Protein AF-0000000079571740 (afdb_homodimer)

Sequence (326 a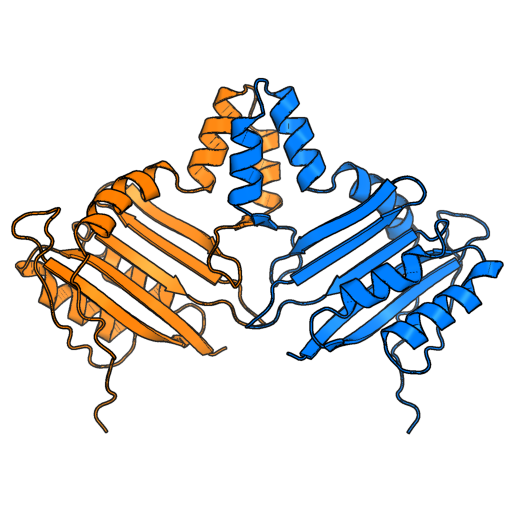a):
MQTRGVVFIHSAPPALTPHAEWALSAALRTDVRIEWTAQPAAPGELRTELSWNGPSGTASAIASALKAWPTLVFEVTEDPTAGTDGERIAHLPGRGLFRAQTSVNGDIVISENQLRALCESARTAEDYQHGLDALLGTSVDAELEAFREGGDGAAVTWIHRAGMQTRGVVFIHSAPPALTPHAEWALSAALRTDVRIEWTAQPAAPGELRTELSWNGPSGTASAIASALKAWPTLVFEVTEDPTAGTDGERIAHLPGRGLFRAQTSVNGDIVISENQLRALCESARTAEDYQHGLDALLGTSVDAELEAFREGGDGAAVTWIHRAG

InterPro domains:
  IPR021491 Protein of unknown function DUF3145 [PF11343] (6-161)

Structure (mmCIF, N/CA/C/O backbone):
data_AF-0000000079571740-model_v1
#
loop_
_entity.id
_entity.type
_entity.pdbx_description
1 polymer 'DUF3145 family protein'
#
loop_
_atom_site.group_PDB
_atom_site.id
_atom_site.type_symbol
_atom_site.label_atom_id
_atom_site.label_alt_id
_atom_site.label_comp_id
_atom_site.label_asym_id
_atom_site.label_entity_id
_atom_site.label_seq_id
_atom_site.pdbx_PDB_ins_code
_atom_site.Cartn_x
_atom_site.Cartn_y
_atom_site.Cartn_z
_atom_site.occupancy
_atom_site.B_iso_or_equiv
_atom_site.auth_seq_id
_atom_site.auth_comp_id
_atom_site.auth_asym_id
_atom_site.auth_atom_id
_atom_site.pdbx_PDB_model_num
ATOM 1 N N . MET A 1 1 ? -15.023 -9.82 6.305 1 91.31 1 MET A N 1
ATOM 2 C CA . MET A 1 1 ? -15.438 -9.039 5.141 1 91.31 1 MET A CA 1
ATOM 3 C C . MET A 1 1 ? -15.336 -9.867 3.865 1 91.31 1 MET A C 1
ATOM 5 O O . MET A 1 1 ? -14.438 -10.695 3.729 1 91.31 1 MET A O 1
ATOM 9 N N . GLN A 1 2 ? -16.266 -9.75 3 1 96.25 2 GLN A N 1
ATOM 10 C CA . GLN A 1 2 ? -16.25 -10.469 1.729 1 96.25 2 GLN A CA 1
ATOM 11 C C . GLN A 1 2 ? -15.336 -9.781 0.72 1 96.25 2 GLN A C 1
ATOM 13 O O . GLN A 1 2 ? -15.195 -8.555 0.742 1 96.25 2 GLN A O 1
ATOM 18 N N . THR A 1 3 ? -14.727 -10.531 -0.073 1 97.56 3 THR A N 1
ATOM 19 C CA . THR A 1 3 ? -13.859 -10.031 -1.139 1 97.56 3 THR A CA 1
ATOM 20 C C . THR A 1 3 ? -13.867 -10.984 -2.33 1 97.56 3 THR A C 1
ATOM 22 O O . THR A 1 3 ? -14.703 -11.883 -2.41 1 97.56 3 THR A O 1
ATOM 25 N N . ARG A 1 4 ? -13.055 -10.672 -3.324 1 97.75 4 ARG A N 1
ATOM 26 C CA . ARG A 1 4 ? -12.945 -11.5 -4.523 1 97.75 4 ARG A CA 1
ATOM 27 C C . ARG A 1 4 ? -11.508 -11.539 -5.031 1 97.75 4 ARG A C 1
ATOM 29 O O . ARG A 1 4 ? -10.648 -10.805 -4.539 1 97.75 4 ARG A O 1
ATOM 36 N N . GLY A 1 5 ? -11.227 -12.383 -5.965 1 98.12 5 GLY A N 1
ATOM 37 C CA . GLY A 1 5 ? -9.922 -12.516 -6.582 1 98.12 5 GLY A CA 1
ATOM 38 C C . GLY A 1 5 ? -9.891 -13.547 -7.699 1 98.12 5 GLY A C 1
ATOM 39 O O . GLY A 1 5 ? -10.938 -13.906 -8.242 1 98.12 5 GLY A O 1
ATOM 40 N N . VAL A 1 6 ? -8.727 -13.82 -8.141 1 97.94 6 VAL A N 1
ATOM 41 C CA . VAL A 1 6 ? -8.539 -14.773 -9.227 1 97.94 6 VAL A CA 1
ATOM 42 C C . VAL A 1 6 ? -7.395 -15.727 -8.891 1 97.94 6 VAL A C 1
ATOM 44 O O . VAL A 1 6 ? -6.398 -15.312 -8.289 1 97.94 6 VAL A O 1
ATOM 47 N N . VAL A 1 7 ? -7.555 -16.953 -9.234 1 98.06 7 VAL A N 1
ATOM 48 C CA . VAL A 1 7 ? -6.469 -17.922 -9.219 1 98.06 7 VAL A CA 1
ATOM 49 C C . VAL A 1 7 ? -6.039 -18.234 -10.648 1 98.06 7 VAL A C 1
ATOM 51 O O . VAL A 1 7 ? -6.879 -18.547 -11.5 1 98.06 7 VAL A O 1
ATOM 54 N N . PHE A 1 8 ? -4.793 -18.094 -10.891 1 97.44 8 PHE A N 1
ATOM 55 C CA . PHE A 1 8 ? -4.168 -18.531 -12.125 1 97.44 8 PHE A CA 1
ATOM 56 C C . PHE A 1 8 ? -3.301 -19.766 -11.883 1 97.44 8 PHE A C 1
ATOM 58 O O . PHE A 1 8 ? -2.346 -19.703 -11.109 1 97.44 8 PHE A O 1
ATOM 65 N N . ILE A 1 9 ? -3.633 -20.812 -12.453 1 98 9 ILE A N 1
ATOM 66 C CA . ILE A 1 9 ? -2.695 -21.922 -12.539 1 98 9 ILE A CA 1
ATOM 67 C C . ILE A 1 9 ? -2.01 -21.922 -13.906 1 98 9 ILE A C 1
ATOM 69 O O . ILE A 1 9 ? -2.613 -22.297 -14.906 1 98 9 ILE A O 1
ATOM 73 N N . HIS A 1 10 ? -0.836 -21.547 -13.93 1 97.62 10 HIS A N 1
ATOM 74 C CA . HIS A 1 10 ? -0.108 -21.297 -15.164 1 97.62 10 HIS A CA 1
ATOM 75 C C . HIS A 1 10 ? 0.43 -22.594 -15.758 1 97.62 10 HIS A C 1
ATOM 77 O O . HIS A 1 10 ? 0.601 -22.703 -16.969 1 97.62 10 HIS A O 1
ATOM 83 N N . SER A 1 11 ? 0.731 -23.469 -14.859 1 97.19 11 SER A N 1
ATOM 84 C CA . SER A 1 11 ? 1.281 -24.75 -15.312 1 97.19 11 SER A CA 1
ATOM 85 C C . SER A 1 11 ? 0.98 -25.859 -14.32 1 97.19 11 SER A C 1
ATOM 87 O O . SER A 1 11 ? 1.27 -25.734 -13.133 1 97.19 11 SER A O 1
ATOM 89 N N . ALA A 1 12 ? 0.382 -26.875 -14.844 1 97.88 12 ALA A N 1
ATOM 90 C CA . ALA A 1 12 ? 0.053 -28.062 -14.07 1 97.88 12 ALA A CA 1
ATOM 91 C C . ALA A 1 12 ? 0.207 -29.328 -14.922 1 97.88 12 ALA A C 1
ATOM 93 O O . ALA A 1 12 ? -0.353 -29.422 -16.016 1 97.88 12 ALA A O 1
ATOM 94 N N . PRO A 1 13 ? 1.01 -30.328 -14.406 1 97.5 13 PRO A N 1
ATOM 95 C CA . PRO A 1 13 ? 0.936 -31.641 -15.055 1 97.5 13 PRO A CA 1
ATOM 96 C C . PRO A 1 13 ? -0.487 -32.188 -15.109 1 97.5 13 PRO A C 1
ATOM 98 O O . PRO A 1 13 ? -1.232 -32.062 -14.133 1 97.5 13 PRO A O 1
ATOM 101 N N . PRO A 1 14 ? -0.813 -32.812 -16.219 1 97.56 14 PRO A N 1
ATOM 102 C CA . PRO A 1 14 ? -2.18 -33.312 -16.344 1 97.56 14 PRO A CA 1
ATOM 103 C C . PRO A 1 14 ? -2.596 -34.219 -15.172 1 97.56 14 PRO A C 1
ATOM 105 O O . PRO A 1 14 ? -3.746 -34.156 -14.734 1 97.56 14 PRO A O 1
ATOM 108 N N . ALA A 1 15 ? -1.685 -34.875 -14.648 1 97.25 15 ALA A N 1
ATOM 109 C CA . ALA A 1 15 ? -1.963 -35.812 -13.562 1 97.25 15 ALA A CA 1
ATOM 110 C C . ALA A 1 15 ? -2.352 -35.094 -12.289 1 97.25 15 ALA A C 1
ATOM 112 O O . ALA A 1 15 ? -2.945 -35.688 -11.383 1 97.25 15 ALA A O 1
ATOM 113 N N . LEU A 1 16 ? -2.045 -33.844 -12.227 1 97.06 16 LEU A N 1
ATOM 114 C CA . LEU A 1 16 ? -2.273 -33.094 -11 1 97.06 16 LEU A CA 1
ATOM 115 C C . LEU A 1 16 ? -3.543 -32.25 -11.094 1 97.06 16 LEU A C 1
ATOM 117 O O . LEU A 1 16 ? -3.975 -31.641 -10.109 1 97.06 16 LEU A O 1
ATOM 121 N N . THR A 1 17 ? -4.156 -32.156 -12.242 1 96.5 17 THR A N 1
ATOM 122 C CA . THR A 1 17 ? -5.297 -31.281 -12.445 1 96.5 17 THR A CA 1
ATOM 123 C C . THR A 1 17 ? -6.453 -31.672 -11.531 1 96.5 17 THR A C 1
ATOM 125 O O . THR A 1 17 ? -7.094 -30.797 -10.938 1 96.5 17 THR A O 1
ATOM 128 N N . PRO A 1 18 ? -6.742 -33.031 -11.328 1 96.12 18 PRO A N 1
ATOM 129 C CA . PRO A 1 18 ? -7.809 -33.344 -10.383 1 96.12 18 PRO A CA 1
ATOM 130 C C . PRO A 1 18 ? -7.473 -32.938 -8.953 1 96.12 18 PRO A C 1
ATOM 132 O O . PRO A 1 18 ? -8.359 -32.531 -8.188 1 96.12 18 PRO A O 1
ATOM 135 N N . HIS A 1 19 ? -6.215 -33.031 -8.586 1 96.31 19 HIS A N 1
ATOM 136 C CA . HIS A 1 19 ? -5.773 -32.656 -7.254 1 96.31 19 HIS A CA 1
ATOM 137 C C . HIS A 1 19 ? -5.895 -31.141 -7.039 1 96.31 19 HIS A C 1
ATOM 139 O O . HIS A 1 19 ? -6.301 -30.688 -5.965 1 96.31 19 HIS A O 1
ATOM 145 N N . ALA A 1 20 ? -5.551 -30.406 -8.07 1 96.94 20 ALA A N 1
ATOM 146 C CA . ALA A 1 20 ? -5.699 -28.953 -8 1 96.94 20 ALA A CA 1
ATOM 147 C C . ALA A 1 20 ? -7.164 -28.562 -7.812 1 96.94 20 ALA A C 1
ATOM 149 O O . ALA A 1 20 ? -7.48 -27.672 -7.016 1 96.94 20 ALA A O 1
ATOM 150 N N . GLU A 1 21 ? -8.047 -29.266 -8.523 1 96.62 21 GLU A N 1
ATOM 151 C CA . GLU A 1 21 ? -9.477 -29 -8.406 1 96.62 21 GLU A CA 1
ATOM 152 C C . GLU A 1 21 ? -9.984 -29.344 -7.008 1 96.62 21 GLU A C 1
ATOM 154 O O . GLU A 1 21 ? -10.789 -28.609 -6.434 1 96.62 21 GLU A O 1
ATOM 159 N N . TRP A 1 22 ? -9.492 -30.406 -6.516 1 96.56 22 TRP A N 1
ATOM 160 C CA . TRP A 1 22 ? -9.844 -30.812 -5.16 1 96.56 22 TRP A CA 1
ATOM 161 C C . TRP A 1 22 ? -9.406 -29.766 -4.145 1 96.56 22 TRP A C 1
ATOM 163 O O . TRP A 1 22 ? -10.18 -29.359 -3.277 1 96.56 22 TRP A O 1
ATOM 173 N N . ALA A 1 23 ? -8.211 -29.328 -4.266 1 97.06 23 ALA A N 1
ATOM 174 C CA . ALA A 1 23 ? -7.648 -28.312 -3.363 1 97.06 23 ALA A CA 1
ATOM 175 C C . ALA A 1 23 ? -8.461 -27.031 -3.412 1 97.06 23 ALA A C 1
ATOM 177 O O . ALA A 1 23 ? -8.75 -26.422 -2.371 1 97.06 23 ALA A O 1
ATOM 178 N N . LEU A 1 24 ? -8.812 -26.609 -4.605 1 97.44 24 LEU A N 1
ATOM 179 C CA . LEU A 1 24 ? -9.602 -25.391 -4.785 1 97.44 24 LEU A CA 1
ATOM 180 C C . LEU A 1 24 ? -10.992 -25.562 -4.184 1 97.44 24 LEU A C 1
ATOM 182 O O . LEU A 1 24 ? -11.5 -24.641 -3.523 1 97.44 24 LEU A O 1
ATOM 186 N N . SER A 1 25 ? -11.578 -26.75 -4.41 1 96.5 25 SER A N 1
ATOM 187 C CA . SER A 1 25 ? -12.898 -27.031 -3.848 1 96.5 25 SER A CA 1
ATOM 188 C C . SER A 1 25 ? -12.867 -26.969 -2.324 1 96.5 25 SER A C 1
ATOM 190 O O . SER A 1 25 ? -13.773 -26.422 -1.704 1 96.5 25 SER A O 1
ATOM 192 N N . ALA A 1 26 ? -11.828 -27.531 -1.786 1 95.19 26 ALA A N 1
ATOM 193 C CA . ALA A 1 26 ? -11.672 -27.531 -0.333 1 95.19 26 ALA A CA 1
ATOM 194 C C . ALA A 1 26 ? -11.508 -26.109 0.201 1 95.19 26 ALA A C 1
ATOM 196 O O . ALA A 1 26 ? -12.164 -25.719 1.174 1 95.19 26 ALA A O 1
ATOM 197 N N . ALA A 1 27 ? -10.68 -25.312 -0.419 1 96.88 27 ALA A N 1
ATOM 198 C CA . ALA A 1 27 ? -10.391 -23.953 0.03 1 96.88 27 ALA A CA 1
ATOM 199 C C . ALA A 1 27 ? -11.602 -23.047 -0.135 1 96.88 27 ALA A C 1
ATOM 201 O O . ALA A 1 27 ? -11.844 -22.156 0.687 1 96.88 27 ALA A O 1
ATOM 202 N N . LEU A 1 28 ? -12.406 -23.297 -1.116 1 96.5 28 LEU A N 1
ATOM 203 C CA . LEU A 1 28 ? -13.531 -22.422 -1.451 1 96.5 28 LEU A CA 1
ATOM 204 C C . LEU A 1 28 ? -14.828 -22.984 -0.876 1 96.5 28 LEU A C 1
ATOM 206 O O . LEU A 1 28 ? -15.867 -22.312 -0.933 1 96.5 28 LEU A O 1
ATOM 210 N N . ARG A 1 29 ? -14.758 -24.219 -0.384 1 94.56 29 ARG A N 1
ATOM 211 C CA . ARG A 1 29 ? -15.906 -24.906 0.188 1 94.56 29 ARG A CA 1
ATOM 212 C C . ARG A 1 29 ? -17.047 -25 -0.823 1 94.56 29 ARG A C 1
ATOM 214 O O . ARG A 1 29 ? -18.203 -24.719 -0.495 1 94.56 29 ARG A O 1
ATOM 221 N N . THR A 1 30 ? -16.734 -25.188 -2.027 1 92.88 30 THR A N 1
ATOM 222 C CA . THR A 1 30 ? -17.672 -25.391 -3.131 1 92.88 30 THR A CA 1
ATOM 223 C C . THR A 1 30 ? -17.062 -26.312 -4.188 1 92.88 30 THR A C 1
ATOM 225 O O . THR A 1 30 ? -15.836 -26.422 -4.293 1 92.88 30 THR A O 1
ATOM 228 N N . ASP A 1 31 ? -17.906 -27 -4.91 1 90.75 31 ASP A N 1
ATOM 229 C CA . ASP A 1 31 ? -17.406 -27.844 -5.992 1 90.75 31 ASP A CA 1
ATOM 230 C C . ASP A 1 31 ? -16.875 -27 -7.145 1 90.75 31 ASP A C 1
ATOM 232 O O . ASP A 1 31 ? -17.562 -26.109 -7.652 1 90.75 31 ASP A O 1
ATOM 236 N N . VAL A 1 32 ? -15.641 -27.219 -7.48 1 89.81 32 VAL A N 1
ATOM 237 C CA . VAL A 1 32 ? -14.969 -26.469 -8.531 1 89.81 32 VAL A CA 1
ATOM 238 C C . VAL A 1 32 ? -14.688 -27.391 -9.719 1 89.81 32 VAL A C 1
ATOM 240 O O . VAL A 1 32 ? -14.102 -28.453 -9.562 1 89.81 32 VAL A O 1
ATOM 243 N N . ARG A 1 33 ? -15.258 -27.172 -10.891 1 85.62 33 ARG A N 1
ATOM 244 C CA . ARG A 1 33 ? -14.898 -27.781 -12.164 1 85.62 33 ARG A CA 1
ATOM 245 C C . ARG A 1 33 ? -14.336 -26.75 -13.133 1 85.62 33 ARG A C 1
ATOM 247 O O . ARG A 1 33 ? -14.945 -25.703 -13.359 1 85.62 33 ARG A O 1
ATOM 254 N N . ILE A 1 34 ? -13.164 -27.094 -13.578 1 89.62 34 ILE A N 1
ATOM 255 C CA . ILE A 1 34 ? -12.453 -26.078 -14.344 1 89.62 34 ILE A CA 1
ATOM 256 C C . ILE A 1 34 ? -12.062 -26.641 -15.711 1 89.62 34 ILE A C 1
ATOM 258 O O . ILE A 1 34 ? -11.828 -27.828 -15.852 1 89.62 34 ILE A O 1
ATOM 262 N N . GLU A 1 35 ? -12.172 -25.812 -16.688 1 92.31 35 GLU A N 1
ATOM 263 C CA . GLU A 1 35 ? -11.641 -26.156 -18 1 92.31 35 GLU A CA 1
ATOM 264 C C . GLU A 1 35 ? -10.141 -25.859 -18.094 1 92.31 35 GLU A C 1
ATOM 266 O O . GLU A 1 35 ? -9.695 -24.781 -17.688 1 92.31 35 GLU A O 1
ATOM 271 N N . TRP A 1 36 ? -9.43 -26.844 -18.562 1 95.5 36 TRP A N 1
ATOM 272 C CA . TRP A 1 36 ? -7.984 -26.719 -18.688 1 95.5 36 TRP A CA 1
ATOM 273 C C . TRP A 1 36 ? -7.586 -26.547 -20.156 1 95.5 36 TRP A C 1
ATOM 275 O O . TRP A 1 36 ? -8.211 -27.125 -21.047 1 95.5 36 TRP A O 1
ATOM 285 N N . THR A 1 37 ? -6.566 -25.75 -20.375 1 95.19 37 THR A N 1
ATOM 286 C CA . THR A 1 37 ? -6.023 -25.547 -21.703 1 95.19 37 THR A CA 1
ATOM 287 C C . THR A 1 37 ? -4.523 -25.828 -21.734 1 95.19 37 THR A C 1
ATOM 289 O O . THR A 1 37 ? -3.861 -25.766 -20.688 1 95.19 37 THR A O 1
ATOM 292 N N . ALA A 1 38 ? -4.023 -26.094 -22.891 1 96 38 ALA A N 1
ATOM 293 C CA . ALA A 1 38 ? -2.596 -26.344 -23.031 1 96 38 ALA A CA 1
ATOM 294 C C . ALA A 1 38 ? -1.772 -25.109 -22.703 1 96 38 ALA A C 1
ATOM 296 O O . ALA A 1 38 ? -2.145 -24 -23.062 1 96 38 ALA A O 1
ATOM 297 N N . GLN A 1 39 ? -0.673 -25.219 -22.016 1 95.69 39 GLN A N 1
ATOM 298 C CA . GLN A 1 39 ? 0.292 -24.156 -21.734 1 95.69 39 GLN A CA 1
ATOM 299 C C . GLN A 1 39 ? 1.395 -24.125 -22.797 1 95.69 39 GLN A C 1
ATOM 301 O O . GLN A 1 39 ? 2.318 -24.938 -22.766 1 95.69 39 GLN A O 1
ATOM 306 N N . PRO A 1 40 ? 1.389 -23.156 -23.578 1 93 40 PRO A N 1
ATOM 307 C CA . PRO A 1 40 ? 2.361 -23.125 -24.672 1 93 40 PRO A CA 1
ATOM 308 C C . PRO A 1 40 ? 3.803 -23.031 -24.188 1 93 40 PRO A C 1
ATOM 310 O O . PRO A 1 40 ? 4.715 -23.562 -24.812 1 93 40 PRO A O 1
ATOM 313 N N . ALA A 1 41 ? 3.971 -22.422 -23.094 1 93.81 41 ALA A N 1
ATOM 314 C CA . ALA A 1 41 ? 5.316 -22.203 -22.578 1 93.81 41 ALA A CA 1
ATOM 315 C C . ALA A 1 41 ? 5.848 -23.438 -21.859 1 93.81 41 ALA A C 1
ATOM 317 O O . ALA A 1 41 ? 7.027 -23.5 -21.5 1 93.81 41 ALA A O 1
ATOM 318 N N . ALA A 1 42 ? 4.957 -24.406 -21.578 1 94.06 42 ALA A N 1
ATOM 319 C CA . ALA A 1 42 ? 5.316 -25.656 -20.938 1 94.06 42 ALA A CA 1
ATOM 320 C C . ALA A 1 42 ? 4.621 -26.844 -21.625 1 94.06 42 ALA A C 1
ATOM 322 O O . ALA A 1 42 ? 3.592 -27.312 -21.141 1 94.06 42 ALA A O 1
ATOM 323 N N . PRO A 1 43 ? 5.285 -27.328 -22.688 1 93.12 43 PRO A N 1
ATOM 324 C CA . PRO A 1 43 ? 4.648 -28.391 -23.453 1 93.12 43 PRO A CA 1
ATOM 325 C C . PRO A 1 43 ? 4.23 -29.578 -22.594 1 93.12 43 PRO A C 1
ATOM 327 O O . PRO A 1 43 ? 5.023 -30.078 -21.797 1 93.12 43 PRO A O 1
ATOM 330 N N . GLY A 1 44 ? 2.945 -29.984 -22.781 1 96 44 GLY A N 1
ATOM 331 C CA . GLY A 1 44 ? 2.406 -31.125 -22.047 1 96 44 GLY A CA 1
ATOM 332 C C . GLY A 1 44 ? 1.676 -30.719 -20.781 1 96 44 GLY A C 1
ATOM 333 O O . GLY A 1 44 ? 0.934 -31.516 -20.203 1 96 44 GLY A O 1
ATOM 334 N N . GLU A 1 45 ? 1.948 -29.516 -20.375 1 97.12 45 GLU A N 1
ATOM 335 C CA . GLU A 1 45 ? 1.305 -29.031 -19.156 1 97.12 45 GLU A CA 1
ATOM 336 C C . GLU A 1 45 ? 0.031 -28.266 -19.484 1 97.12 45 GLU A C 1
ATOM 338 O O . GLU A 1 45 ? -0.236 -27.953 -20.656 1 97.12 45 GLU A O 1
ATOM 343 N N . LEU A 1 46 ? -0.735 -28.047 -18.453 1 97.19 46 LEU A N 1
ATOM 344 C CA . LEU A 1 46 ? -2.023 -27.391 -18.609 1 97.19 46 LEU A CA 1
ATOM 345 C C . LEU A 1 46 ? -2.092 -26.109 -17.766 1 97.19 46 LEU A C 1
ATOM 347 O O . LEU A 1 46 ? -1.329 -25.953 -16.812 1 97.19 46 LEU A O 1
ATOM 351 N N . ARG A 1 47 ? -2.963 -25.203 -18.141 1 97.19 47 ARG A N 1
ATOM 352 C CA . ARG A 1 47 ? -3.211 -23.953 -17.422 1 97.19 47 ARG A CA 1
ATOM 353 C C . ARG A 1 47 ? -4.707 -23.703 -17.266 1 97.19 47 ARG A C 1
ATOM 355 O O . ARG A 1 47 ? -5.52 -24.297 -17.969 1 97.19 47 ARG A O 1
ATOM 362 N N . THR A 1 48 ? -5.055 -22.859 -16.297 1 96.38 48 THR A N 1
ATOM 363 C CA . THR A 1 48 ? -6.441 -22.453 -16.109 1 96.38 48 THR A CA 1
ATOM 364 C C . THR A 1 48 ? -6.52 -21.188 -15.266 1 96.38 48 THR A C 1
ATOM 366 O O . THR A 1 48 ? -5.516 -20.734 -14.719 1 96.38 48 THR A O 1
ATOM 369 N N . GLU A 1 49 ? -7.641 -20.578 -15.227 1 95.94 49 GLU A N 1
ATOM 370 C CA . GLU A 1 49 ? -7.941 -19.438 -14.367 1 95.94 49 GLU A CA 1
ATOM 371 C C . GLU A 1 49 ? -9.336 -19.547 -13.758 1 95.94 49 GLU A C 1
ATOM 373 O O . GLU A 1 49 ? -10.258 -20.062 -14.398 1 95.94 49 GLU A O 1
ATOM 378 N N . LEU A 1 50 ? -9.438 -19.109 -12.609 1 95.88 50 LEU A N 1
ATOM 379 C CA . LEU A 1 50 ? -10.695 -19.188 -11.875 1 95.88 50 LEU A CA 1
ATOM 380 C C . LEU A 1 50 ? -10.906 -17.938 -11.023 1 95.88 50 LEU A C 1
ATOM 382 O O . LEU A 1 50 ? -10.055 -17.594 -10.203 1 95.88 50 LEU A O 1
ATOM 386 N N . SER A 1 51 ? -12.078 -17.266 -11.25 1 96.81 51 SER A N 1
ATOM 387 C CA . SER A 1 51 ? -12.469 -16.188 -10.359 1 96.81 51 SER A CA 1
ATOM 388 C C . SER A 1 51 ? -13.195 -16.719 -9.125 1 96.81 51 SER A C 1
ATOM 390 O O . SER A 1 51 ? -13.898 -17.719 -9.203 1 96.81 51 SER A O 1
ATOM 392 N N . TRP A 1 52 ? -13 -16.031 -8.055 1 96.75 52 TRP A N 1
ATOM 393 C CA . TRP A 1 52 ? -13.633 -16.5 -6.828 1 96.75 52 TRP A CA 1
ATOM 394 C C . TRP A 1 52 ? -14.117 -15.344 -5.973 1 96.75 52 TRP A C 1
ATOM 396 O O . TRP A 1 52 ? -13.703 -14.203 -6.172 1 96.75 52 TRP A O 1
ATOM 406 N N . ASN A 1 53 ? -15.062 -15.602 -5.082 1 96.56 53 ASN A N 1
ATOM 407 C CA . ASN A 1 53 ? -15.539 -14.734 -4.008 1 96.56 53 ASN A CA 1
ATOM 408 C C . ASN A 1 53 ? -15.539 -15.461 -2.664 1 96.56 53 ASN A C 1
ATOM 410 O O . ASN A 1 53 ? -15.75 -16.672 -2.607 1 96.56 53 ASN A O 1
ATOM 414 N N . GLY A 1 54 ? -15.188 -14.844 -1.609 1 96.75 54 GLY A N 1
ATOM 415 C CA . GLY A 1 54 ? -15.141 -15.43 -0.28 1 96.75 54 GLY A CA 1
ATOM 416 C C . GLY A 1 54 ? -14.688 -14.453 0.788 1 96.75 54 GLY A C 1
ATOM 417 O O . GLY A 1 54 ? -14.539 -13.258 0.52 1 96.75 54 GLY A O 1
ATOM 418 N N . PRO A 1 55 ? -14.648 -14.922 1.962 1 97.38 55 PRO A N 1
ATOM 419 C CA . PRO A 1 55 ? -14.164 -14.047 3.033 1 97.38 55 PRO A CA 1
ATOM 420 C C . PRO A 1 55 ? -12.703 -13.641 2.846 1 97.38 55 PRO A C 1
ATOM 422 O O . PRO A 1 55 ? -11.938 -14.367 2.211 1 97.38 55 PRO A O 1
ATOM 425 N N . SER A 1 56 ? -12.344 -12.414 3.395 1 97.69 56 SER A N 1
ATOM 426 C CA . SER A 1 56 ? -10.938 -12.023 3.41 1 97.69 56 SER A CA 1
ATOM 427 C C . SER A 1 56 ? -10.062 -13.141 3.977 1 97.69 56 SER A C 1
ATOM 429 O O . SER A 1 56 ? -10.422 -13.766 4.977 1 97.69 56 SER A O 1
ATOM 431 N N . GLY A 1 57 ? -8.93 -13.359 3.316 1 98.06 57 GLY A N 1
ATOM 432 C CA . GLY A 1 57 ? -8.062 -14.453 3.717 1 98.06 57 GLY A CA 1
ATOM 433 C C . GLY A 1 57 ? -8.18 -15.664 2.814 1 98.06 57 GLY A C 1
ATOM 434 O O . GLY A 1 57 ? -7.379 -16.594 2.908 1 98.06 57 GLY A O 1
ATOM 435 N N . THR A 1 58 ? -9.125 -15.719 1.897 1 98.25 58 THR A N 1
ATOM 436 C CA . THR A 1 58 ? -9.391 -16.859 1.015 1 98.25 58 THR A CA 1
ATOM 437 C C . THR A 1 58 ? -8.203 -17.094 0.087 1 98.25 58 THR A C 1
ATOM 439 O O . THR A 1 58 ? -7.871 -18.25 -0.222 1 98.25 58 THR A O 1
ATOM 442 N N . ALA A 1 59 ? -7.547 -16.031 -0.37 1 98.62 59 ALA A N 1
ATOM 443 C CA . ALA A 1 59 ? -6.371 -16.219 -1.218 1 98.62 59 ALA A CA 1
ATOM 444 C C . ALA A 1 59 ? -5.297 -17.031 -0.5 1 98.62 59 ALA A C 1
ATOM 446 O O . ALA A 1 59 ? -4.664 -17.906 -1.101 1 98.62 59 ALA A O 1
ATOM 447 N N . SER A 1 60 ? -5.137 -16.688 0.765 1 98.56 60 SER A N 1
ATOM 448 C CA . SER A 1 60 ? -4.168 -17.438 1.565 1 98.56 60 SER A CA 1
ATOM 449 C C . SER A 1 60 ? -4.559 -18.906 1.688 1 98.56 60 SER A C 1
ATOM 451 O O . SER A 1 60 ? -3.705 -19.781 1.597 1 98.56 60 SER A O 1
ATOM 453 N N . ALA A 1 61 ? -5.836 -19.125 1.895 1 98.38 61 ALA A N 1
ATOM 454 C CA . ALA A 1 61 ? -6.336 -20.5 1.994 1 98.38 61 ALA A CA 1
ATOM 455 C C . ALA A 1 61 ? -6.109 -21.25 0.69 1 98.38 61 ALA A C 1
ATOM 457 O O . ALA A 1 61 ? -5.688 -22.422 0.707 1 98.38 61 ALA A O 1
ATOM 458 N N . ILE A 1 62 ? -6.363 -20.625 -0.387 1 98.44 62 ILE A N 1
ATOM 459 C CA . ILE A 1 62 ? -6.184 -21.219 -1.706 1 98.44 62 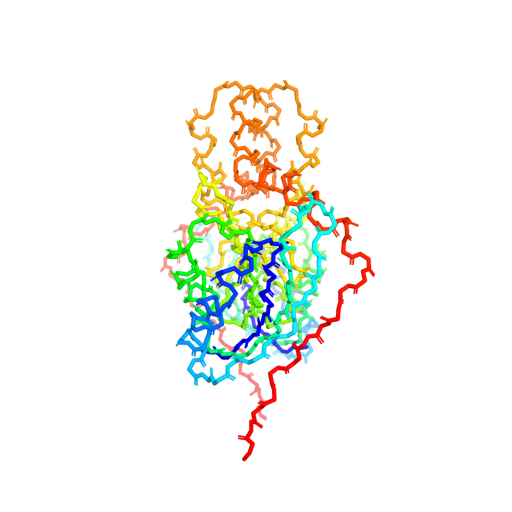ILE A CA 1
ATOM 460 C C . ILE A 1 62 ? -4.711 -21.562 -1.921 1 98.44 62 ILE A C 1
ATOM 462 O O . ILE A 1 62 ? -4.379 -22.688 -2.301 1 98.44 62 ILE A O 1
ATOM 466 N N . ALA A 1 63 ? -3.863 -20.609 -1.65 1 98.62 63 ALA A N 1
ATOM 467 C CA . ALA A 1 63 ? -2.43 -20.812 -1.842 1 98.62 63 ALA A CA 1
ATOM 468 C C . ALA A 1 63 ? -1.922 -21.953 -0.97 1 98.62 63 ALA A C 1
ATOM 470 O O . ALA A 1 63 ? -1.131 -22.781 -1.424 1 98.62 63 ALA A O 1
ATOM 471 N N . SER A 1 64 ? -2.371 -21.969 0.254 1 97.88 64 SER A N 1
ATOM 472 C CA . SER A 1 64 ? -1.971 -23 1.196 1 97.88 64 SER A CA 1
ATOM 473 C C . SER A 1 64 ? -2.385 -24.391 0.704 1 97.88 64 SER A C 1
ATOM 475 O O . SER A 1 64 ? -1.635 -25.359 0.851 1 97.88 64 SER A O 1
ATOM 477 N N . ALA A 1 65 ? -3.52 -24.469 0.135 1 97.75 65 ALA A N 1
ATOM 478 C CA . ALA A 1 65 ? -4.027 -25.75 -0.375 1 97.75 65 ALA A CA 1
ATOM 479 C C . ALA A 1 65 ? -3.25 -26.188 -1.61 1 97.75 65 ALA A C 1
ATOM 481 O O . ALA A 1 65 ? -2.871 -27.359 -1.728 1 97.75 65 ALA A O 1
ATOM 482 N N . LEU A 1 66 ? -2.959 -25.312 -2.484 1 97.75 66 LEU A N 1
ATOM 483 C CA . LEU A 1 66 ? -2.342 -25.641 -3.77 1 97.75 66 LEU A CA 1
ATOM 484 C C . LEU A 1 66 ? -0.861 -25.953 -3.596 1 97.75 66 LEU A C 1
ATOM 486 O O . LEU A 1 66 ? -0.305 -26.766 -4.348 1 97.75 66 LEU A O 1
ATOM 490 N N . LYS A 1 67 ? -0.288 -25.312 -2.615 1 96.75 67 LYS A N 1
ATOM 491 C CA . LYS A 1 67 ? 1.155 -25.453 -2.459 1 96.75 67 LYS A CA 1
ATOM 492 C C . LYS A 1 67 ? 1.521 -26.891 -2.078 1 96.75 67 LYS A C 1
ATOM 494 O O . LYS A 1 67 ? 2.684 -27.281 -2.178 1 96.75 67 LYS A O 1
ATOM 499 N N . ALA A 1 68 ? 0.524 -27.703 -1.641 1 95.44 68 ALA A N 1
ATOM 500 C CA . ALA A 1 68 ? 0.73 -29.109 -1.34 1 95.44 68 ALA A CA 1
ATOM 501 C C . ALA A 1 68 ? 1.223 -29.875 -2.57 1 95.44 68 ALA A C 1
ATOM 503 O O . ALA A 1 68 ? 1.748 -30.984 -2.455 1 95.44 68 ALA A O 1
ATOM 504 N N . TRP A 1 69 ? 1.083 -29.344 -3.723 1 95.31 69 TRP A N 1
ATOM 505 C CA . TRP A 1 69 ? 1.562 -29.891 -4.988 1 95.31 69 TRP A CA 1
ATOM 506 C C . TRP A 1 69 ? 2.639 -28.984 -5.594 1 95.31 69 TRP A C 1
ATOM 508 O O . TRP A 1 69 ? 2.348 -28.141 -6.434 1 95.31 69 TRP A O 1
ATOM 518 N N . PRO A 1 70 ? 3.869 -29.25 -5.301 1 94.38 70 PRO A N 1
ATOM 519 C CA . PRO A 1 70 ? 4.957 -28.281 -5.488 1 94.38 70 PRO A CA 1
ATOM 520 C C . PRO A 1 70 ? 5.289 -28.047 -6.961 1 94.38 70 PRO A C 1
ATOM 522 O O . PRO A 1 70 ? 6.008 -27.109 -7.289 1 94.38 70 PRO A O 1
ATOM 525 N N . THR A 1 71 ? 4.762 -28.875 -7.875 1 95.12 71 THR A N 1
ATOM 526 C CA . THR A 1 71 ? 5.086 -28.719 -9.289 1 95.12 71 THR A CA 1
ATOM 527 C C . THR A 1 71 ? 4.199 -27.656 -9.93 1 95.12 71 THR A C 1
ATOM 529 O O . THR A 1 71 ? 4.469 -27.203 -11.047 1 95.12 71 THR A O 1
ATOM 532 N N . LEU A 1 72 ? 3.205 -27.266 -9.211 1 97.5 72 LEU A N 1
ATOM 533 C CA . LEU A 1 72 ? 2.281 -26.281 -9.758 1 97.5 72 LEU A CA 1
ATOM 534 C C . LEU A 1 72 ? 2.93 -24.906 -9.82 1 97.5 72 LEU A C 1
ATOM 536 O O . LEU A 1 72 ? 3.648 -24.516 -8.898 1 97.5 72 LEU A O 1
ATOM 540 N N . VAL A 1 73 ? 2.699 -24.172 -10.914 1 97.69 73 VAL A N 1
ATOM 541 C CA . VAL A 1 73 ? 2.984 -22.75 -11.023 1 97.69 73 VAL A CA 1
ATOM 542 C C . VAL A 1 73 ? 1.68 -21.953 -10.969 1 97.69 73 VAL A C 1
ATOM 544 O O . VAL A 1 73 ? 0.829 -22.078 -11.852 1 97.69 73 VAL A O 1
ATOM 547 N N . PHE A 1 74 ? 1.536 -21.156 -9.922 1 98.06 74 PHE A N 1
ATOM 548 C CA . PHE A 1 74 ? 0.24 -20.5 -9.828 1 98.06 74 PHE A CA 1
ATOM 549 C C . PHE A 1 74 ? 0.376 -19.141 -9.164 1 98.06 74 PHE A C 1
ATOM 551 O O . PHE A 1 74 ? 1.406 -18.828 -8.562 1 98.06 74 PHE A O 1
ATOM 558 N N . GLU A 1 75 ? -0.587 -18.312 -9.336 1 98.31 75 GLU A N 1
ATOM 559 C CA . GLU A 1 75 ? -0.793 -17.016 -8.68 1 98.31 75 GLU A CA 1
ATOM 560 C C . GLU A 1 75 ? -2.221 -16.891 -8.156 1 98.31 75 GLU A C 1
ATOM 562 O O . GLU A 1 75 ? -3.17 -17.328 -8.805 1 98.31 75 GLU A O 1
ATOM 567 N N . VAL A 1 76 ? -2.32 -16.297 -7.027 1 98.69 76 VAL A N 1
ATOM 568 C CA . VAL A 1 76 ? -3.625 -16 -6.441 1 98.69 76 VAL A CA 1
ATOM 569 C C . VAL A 1 76 ? -3.691 -14.531 -6.047 1 98.69 76 VAL A C 1
ATOM 571 O O . VAL A 1 76 ? -2.736 -13.984 -5.48 1 98.69 76 VAL A O 1
ATOM 574 N N . THR A 1 77 ? -4.781 -13.875 -6.371 1 98.69 77 THR A N 1
ATOM 575 C CA . THR A 1 77 ? -4.977 -12.484 -5.969 1 98.69 77 THR A CA 1
ATOM 576 C C . THR A 1 77 ? -6.199 -12.352 -5.066 1 98.69 77 THR A C 1
ATOM 578 O O . THR A 1 77 ? -7.145 -13.133 -5.176 1 98.69 77 THR A O 1
ATOM 581 N N . GLU A 1 78 ? -6.188 -11.492 -4.215 1 98.75 78 GLU A N 1
ATOM 582 C CA . GLU A 1 78 ? -7.305 -11.062 -3.379 1 98.75 78 GLU A CA 1
ATOM 583 C C . GLU A 1 78 ? -7.469 -9.547 -3.41 1 98.75 78 GLU A C 1
ATOM 585 O O . GLU A 1 78 ? -6.516 -8.812 -3.156 1 98.75 78 GLU A O 1
ATOM 590 N N . ASP A 1 79 ? -8.641 -9.094 -3.779 1 98.31 79 ASP A N 1
ATOM 591 C CA . ASP A 1 79 ? -8.93 -7.66 -3.828 1 98.31 79 ASP A CA 1
ATOM 592 C C . ASP A 1 79 ? -9 -7.066 -2.422 1 98.31 79 ASP A C 1
ATOM 594 O O . ASP A 1 79 ? -9.445 -7.73 -1.482 1 98.31 79 ASP A O 1
ATOM 598 N N . PRO A 1 80 ? -8.531 -5.828 -2.307 1 97.88 80 PRO A N 1
ATOM 599 C CA . PRO A 1 80 ? -8.695 -5.172 -1.007 1 97.88 80 PRO A CA 1
ATOM 600 C C . PRO A 1 80 ? -10.164 -4.906 -0.665 1 97.88 80 PRO A C 1
ATOM 602 O O . PRO A 1 80 ? -11.023 -4.934 -1.55 1 97.88 80 PRO A O 1
ATOM 605 N N . THR A 1 81 ? -10.445 -4.793 0.635 1 96.69 81 THR A N 1
ATOM 606 C CA . THR A 1 81 ? -11.703 -4.293 1.179 1 96.69 81 THR A CA 1
ATOM 607 C C . THR A 1 81 ? -11.469 -3.033 2.008 1 96.69 81 THR A C 1
ATOM 609 O O . THR A 1 81 ? -10.336 -2.559 2.121 1 96.69 81 THR A O 1
ATOM 612 N N . ALA A 1 82 ? -12.516 -2.494 2.553 1 93.56 82 ALA A N 1
ATOM 613 C CA . ALA A 1 82 ? -12.352 -1.342 3.436 1 93.56 82 ALA A CA 1
ATOM 614 C C . ALA A 1 82 ? -11.547 -1.713 4.68 1 93.56 82 ALA A C 1
ATOM 616 O O . ALA A 1 82 ? -10.953 -0.844 5.324 1 93.56 82 ALA A O 1
ATOM 617 N N . GLY A 1 83 ? -11.477 -3.01 4.949 1 96.25 83 GLY A N 1
ATOM 618 C CA . GLY A 1 83 ? -10.852 -3.426 6.195 1 96.25 83 GLY A CA 1
ATOM 619 C C . GLY A 1 83 ? -9.625 -4.301 5.984 1 96.25 83 GLY A C 1
ATOM 620 O O . GLY A 1 83 ? -8.961 -4.684 6.945 1 96.25 83 GLY A O 1
ATOM 621 N N . THR A 1 84 ? -9.359 -4.668 4.762 1 97.69 84 THR A N 1
ATOM 622 C CA . THR A 1 84 ? -8.211 -5.527 4.492 1 97.69 84 THR A CA 1
ATOM 623 C C . THR A 1 84 ? -7.461 -5.051 3.252 1 97.69 84 THR A C 1
ATOM 625 O O . THR A 1 84 ? -8.07 -4.555 2.303 1 97.69 84 THR A O 1
ATOM 628 N N . ASP A 1 85 ? -6.176 -5.191 3.293 1 97.81 85 ASP A N 1
ATOM 629 C CA . ASP A 1 85 ? -5.352 -4.855 2.139 1 97.81 85 ASP A CA 1
ATOM 630 C C . ASP A 1 85 ? -5.438 -5.938 1.065 1 97.81 85 ASP A C 1
ATOM 632 O O . ASP A 1 85 ? -5.77 -7.086 1.361 1 97.81 85 ASP A O 1
ATOM 636 N N . GLY A 1 86 ? -5.168 -5.586 -0.173 1 98.5 86 GLY A N 1
ATOM 637 C CA . GLY A 1 86 ? -5.047 -6.57 -1.239 1 98.5 86 GLY A CA 1
ATOM 638 C C . GLY A 1 86 ? -3.777 -7.398 -1.146 1 98.5 86 GLY A C 1
ATOM 639 O O . GLY A 1 86 ? -2.824 -7.008 -0.468 1 98.5 86 GLY A O 1
ATOM 640 N N . GLU A 1 87 ? -3.834 -8.5 -1.876 1 98.62 87 GLU A N 1
ATOM 641 C CA . GLU A 1 87 ? -2.676 -9.383 -1.809 1 98.62 87 GLU A CA 1
ATOM 642 C C . GLU A 1 87 ? -2.5 -10.164 -3.107 1 98.62 87 GLU A C 1
ATOM 644 O O . GLU A 1 87 ? -3.482 -10.5 -3.775 1 98.62 87 GLU A O 1
ATOM 649 N N . ARG A 1 88 ? -1.297 -10.375 -3.463 1 98.62 88 ARG A N 1
ATOM 650 C CA . ARG A 1 88 ? -0.89 -11.289 -4.523 1 98.62 88 ARG A CA 1
ATOM 651 C C . ARG A 1 88 ? 0.048 -12.367 -3.988 1 98.62 88 ARG A C 1
ATOM 653 O O . ARG A 1 88 ? 1.027 -12.062 -3.305 1 98.62 88 ARG A O 1
ATOM 660 N N . ILE A 1 89 ? -0.287 -13.586 -4.285 1 98.75 89 ILE A N 1
ATOM 661 C CA . ILE A 1 89 ? 0.513 -14.734 -3.877 1 98.75 89 ILE A CA 1
ATOM 662 C C . ILE A 1 89 ? 0.948 -15.531 -5.105 1 98.75 89 ILE A C 1
ATOM 664 O O . ILE A 1 89 ? 0.127 -15.844 -5.973 1 98.75 89 ILE A O 1
ATOM 668 N N . ALA A 1 90 ? 2.246 -15.812 -5.184 1 98.62 90 ALA A N 1
ATOM 669 C CA . ALA A 1 90 ? 2.764 -16.578 -6.312 1 98.62 90 ALA A CA 1
ATOM 670 C C . ALA A 1 90 ? 3.561 -17.781 -5.832 1 98.62 90 ALA A C 1
ATOM 672 O O . ALA A 1 90 ? 4.207 -17.734 -4.785 1 98.62 90 ALA A O 1
ATOM 673 N N . HIS A 1 91 ? 3.48 -18.844 -6.586 1 98.38 91 HIS A N 1
ATOM 674 C CA . HIS A 1 91 ? 4.215 -20.062 -6.293 1 98.38 91 HIS A CA 1
ATOM 675 C C . HIS A 1 91 ? 4.949 -20.578 -7.527 1 98.38 91 HIS A C 1
ATOM 677 O O . HIS A 1 91 ? 4.359 -20.688 -8.609 1 98.38 91 HIS A O 1
ATOM 683 N N . LEU A 1 92 ? 6.211 -20.734 -7.387 1 96.94 92 LEU A N 1
ATOM 684 C CA . LEU A 1 92 ? 7.074 -21.391 -8.367 1 96.94 92 LEU A CA 1
ATOM 685 C C . LEU A 1 92 ? 7.762 -22.609 -7.758 1 96.94 92 LEU A C 1
ATOM 687 O O . LEU A 1 92 ? 8.266 -22.547 -6.633 1 96.94 92 LEU A O 1
ATOM 691 N N . PRO A 1 93 ? 7.789 -23.641 -8.555 1 94.81 93 PRO A N 1
ATOM 692 C CA . PRO A 1 93 ? 8.461 -24.844 -8.039 1 94.81 93 PRO A CA 1
ATOM 693 C C . PRO A 1 93 ? 9.867 -24.547 -7.52 1 94.81 93 PRO A C 1
ATOM 695 O O . PRO A 1 93 ? 10.648 -23.859 -8.188 1 94.81 93 PRO A O 1
ATOM 698 N N . GLY A 1 94 ? 10.195 -25.016 -6.258 1 92.62 94 GLY A N 1
ATOM 699 C CA . GLY A 1 94 ? 11.523 -24.875 -5.684 1 92.62 94 GLY A CA 1
ATOM 700 C C . GLY A 1 94 ? 11.734 -23.547 -4.973 1 92.62 94 GLY A C 1
ATOM 701 O O . GLY A 1 94 ? 12.75 -23.344 -4.316 1 92.62 94 GLY A O 1
ATOM 702 N N . ARG A 1 95 ? 10.867 -22.516 -4.988 1 90.94 95 ARG A N 1
ATOM 703 C CA . ARG A 1 95 ? 11.07 -21.188 -4.41 1 90.94 95 ARG A CA 1
ATOM 704 C C . ARG A 1 95 ? 10.102 -20.938 -3.262 1 90.94 95 ARG A C 1
ATOM 706 O O . ARG A 1 95 ? 10.281 -20.016 -2.477 1 90.94 95 ARG A O 1
ATOM 713 N N . GLY A 1 96 ? 9.117 -21.734 -3.068 1 87.62 96 GLY A N 1
ATOM 714 C CA . GLY A 1 96 ? 8.094 -21.453 -2.078 1 87.62 96 GLY A CA 1
ATOM 715 C C . GLY A 1 96 ? 7.121 -20.375 -2.516 1 87.62 96 GLY A C 1
ATOM 716 O O . GLY A 1 96 ? 7.012 -20.078 -3.707 1 87.62 96 GLY A O 1
ATOM 717 N N . LEU A 1 97 ? 6.418 -19.781 -1.501 1 97.12 97 LEU A N 1
ATOM 718 C CA . LEU A 1 97 ? 5.414 -18.766 -1.804 1 97.12 97 LEU A CA 1
ATOM 719 C C . LEU A 1 97 ? 6.023 -17.375 -1.749 1 97.12 97 LEU A C 1
ATOM 721 O O . LEU A 1 97 ? 6.801 -17.062 -0.844 1 97.12 97 LEU A O 1
ATOM 725 N N . PHE A 1 98 ? 5.82 -16.609 -2.752 1 98.44 98 PHE A N 1
ATOM 726 C CA . PHE A 1 98 ? 6.035 -15.164 -2.709 1 98.44 98 PHE A CA 1
ATOM 727 C C . PHE A 1 98 ? 4.73 -14.43 -2.406 1 98.44 98 PHE A C 1
ATOM 729 O O . PHE A 1 98 ? 3.709 -14.688 -3.045 1 98.44 98 PHE A O 1
ATOM 736 N N . ARG A 1 99 ? 4.734 -13.539 -1.447 1 98.56 99 ARG A N 1
ATOM 737 C CA . ARG A 1 99 ? 3.555 -12.766 -1.069 1 98.56 99 ARG A CA 1
ATOM 738 C C . ARG A 1 99 ? 3.848 -11.266 -1.111 1 98.56 99 ARG A C 1
ATOM 740 O O . ARG A 1 99 ? 4.906 -10.82 -0.66 1 98.56 99 ARG A O 1
ATOM 747 N N . ALA A 1 100 ? 2.928 -10.555 -1.611 1 98.56 100 ALA A N 1
ATOM 748 C CA . ALA A 1 100 ? 3.064 -9.102 -1.628 1 98.56 100 ALA A CA 1
ATOM 749 C C . ALA A 1 100 ? 1.711 -8.422 -1.434 1 98.56 100 ALA A C 1
ATOM 751 O O . ALA A 1 100 ? 0.698 -8.875 -1.968 1 98.56 100 ALA A O 1
ATOM 752 N N . GLN A 1 101 ? 1.754 -7.359 -0.701 1 98.69 101 GLN A N 1
ATOM 753 C CA . GLN A 1 101 ? 0.585 -6.492 -0.591 1 98.69 101 GLN A CA 1
ATOM 754 C C . GLN A 1 101 ? 0.343 -5.727 -1.89 1 98.69 101 GLN A C 1
ATOM 756 O O . GLN A 1 101 ? 1.293 -5.336 -2.572 1 98.69 101 GLN A O 1
ATOM 761 N N . THR A 1 102 ? -1.006 -5.449 -2.252 1 98.5 102 THR A N 1
ATOM 762 C CA . THR A 1 102 ? -1.323 -4.711 -3.469 1 98.5 102 THR A CA 1
ATOM 763 C C . THR A 1 102 ? -2.283 -3.564 -3.17 1 98.5 102 THR A C 1
ATOM 765 O O . THR A 1 102 ? -3.088 -3.646 -2.24 1 98.5 102 THR A O 1
ATOM 768 N N . SER A 1 103 ? -2.156 -2.52 -3.941 1 97.75 103 SER A N 1
ATOM 769 C CA . SER A 1 103 ? -3.109 -1.414 -3.912 1 97.75 103 SER A CA 1
ATOM 770 C C . SER A 1 103 ? -4.414 -1.789 -4.613 1 97.75 103 SER A C 1
ATOM 772 O O . SER A 1 103 ? -4.562 -2.914 -5.09 1 97.75 103 SER A O 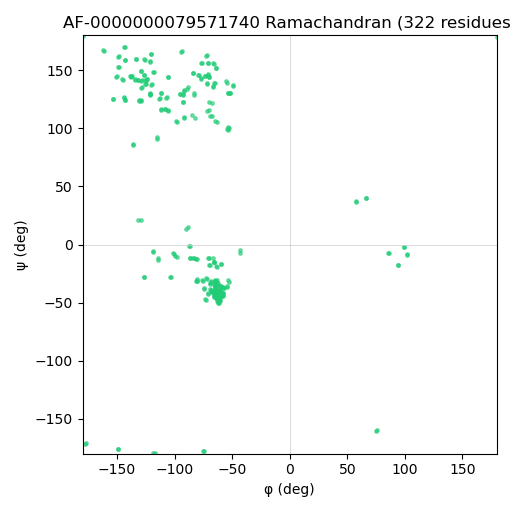1
ATOM 774 N N . VAL A 1 104 ? -5.344 -0.868 -4.699 1 97 104 VAL A N 1
ATOM 775 C CA . VAL A 1 104 ? -6.668 -1.103 -5.266 1 97 104 VAL A CA 1
ATOM 776 C C . VAL A 1 104 ? -6.547 -1.426 -6.754 1 97 104 VAL A C 1
ATOM 778 O O . VAL A 1 104 ? -7.344 -2.195 -7.297 1 97 104 VAL A O 1
ATOM 781 N N . ASN A 1 105 ? -5.512 -0.83 -7.359 1 96.06 105 ASN A N 1
ATOM 782 C CA . ASN A 1 105 ? -5.355 -1.069 -8.789 1 96.06 105 ASN A CA 1
ATOM 783 C C . ASN A 1 105 ? -4.531 -2.324 -9.062 1 96.06 105 ASN A C 1
ATOM 785 O O . ASN A 1 105 ? -4.238 -2.641 -10.211 1 96.06 105 ASN A O 1
ATOM 789 N N . GLY A 1 106 ? -4.051 -3.004 -8.031 1 96.88 106 GLY A N 1
ATOM 790 C CA . GLY A 1 106 ? -3.389 -4.289 -8.195 1 96.88 106 GLY A CA 1
ATOM 791 C C . GLY A 1 106 ? -1.875 -4.184 -8.18 1 96.88 106 GLY A C 1
ATOM 792 O O . GLY A 1 106 ? -1.177 -5.195 -8.258 1 96.88 106 GLY A O 1
ATOM 793 N N . ASP A 1 107 ? -1.36 -2.951 -8.062 1 97.56 107 ASP A N 1
ATOM 794 C CA . ASP A 1 107 ? 0.088 -2.783 -8 1 97.56 107 ASP A CA 1
ATOM 795 C C . ASP A 1 107 ? 0.634 -3.229 -6.645 1 97.56 107 ASP A C 1
ATOM 797 O O . ASP A 1 107 ? 0.014 -2.982 -5.609 1 97.56 107 ASP A O 1
ATOM 801 N N . ILE A 1 108 ? 1.817 -3.789 -6.715 1 98.62 108 ILE A N 1
ATOM 802 C CA . ILE A 1 108 ? 2.492 -4.156 -5.473 1 98.62 108 ILE A CA 1
ATOM 803 C C . ILE A 1 108 ? 2.859 -2.898 -4.691 1 98.62 108 ILE A C 1
ATOM 805 O O . ILE A 1 108 ? 3.303 -1.905 -5.273 1 98.62 108 ILE A O 1
ATOM 809 N N . VAL A 1 109 ? 2.635 -2.922 -3.426 1 98.81 109 VAL A N 1
ATOM 810 C CA . VAL A 1 109 ? 3.07 -1.867 -2.516 1 98.81 109 VAL A CA 1
ATOM 811 C C . VAL A 1 109 ? 3.93 -2.465 -1.403 1 98.81 109 VAL A C 1
ATOM 813 O O . VAL A 1 109 ? 3.686 -3.59 -0.959 1 98.81 109 VAL A O 1
ATOM 816 N N . ILE A 1 110 ? 4.938 -1.715 -1.022 1 98.88 110 ILE A N 1
ATOM 817 C CA . ILE A 1 110 ? 5.859 -2.141 0.025 1 98.88 110 ILE A CA 1
ATOM 818 C C . ILE A 1 110 ? 5.684 -1.256 1.257 1 98.88 110 ILE A C 1
ATOM 820 O O . ILE A 1 110 ? 5.668 -0.027 1.15 1 98.88 110 ILE A O 1
ATOM 824 N N . SER A 1 111 ? 5.543 -1.877 2.385 1 98.69 111 SER A N 1
ATOM 825 C CA . SER A 1 111 ? 5.254 -1.14 3.611 1 98.69 111 SER A CA 1
ATOM 826 C C . SER A 1 111 ? 6.469 -0.341 4.074 1 98.69 111 SER A C 1
ATOM 828 O O . SER A 1 111 ? 7.609 -0.734 3.826 1 98.69 111 SER A O 1
ATOM 830 N N . GLU A 1 112 ? 6.266 0.67 4.809 1 98.69 112 GLU A N 1
ATOM 831 C CA . GLU A 1 112 ? 7.348 1.471 5.375 1 98.69 112 GLU A CA 1
ATOM 832 C C . GLU A 1 112 ? 8.242 0.627 6.277 1 98.69 112 GLU A C 1
ATOM 834 O O . GLU A 1 112 ? 9.461 0.833 6.32 1 98.69 112 GLU A O 1
ATOM 839 N N . ASN A 1 113 ? 7.645 -0.327 7.004 1 98.19 113 ASN A N 1
ATOM 840 C CA . ASN A 1 113 ? 8.43 -1.168 7.902 1 98.19 113 ASN A CA 1
ATOM 841 C C . ASN A 1 113 ? 9.414 -2.045 7.133 1 98.19 113 ASN A C 1
ATOM 843 O O . ASN A 1 113 ? 10.555 -2.213 7.555 1 98.19 113 ASN A O 1
ATOM 847 N N . GLN A 1 114 ? 9.016 -2.59 6.004 1 98.69 114 GLN A N 1
ATOM 848 C CA . GLN A 1 114 ? 9.898 -3.387 5.156 1 98.69 114 GLN A CA 1
ATOM 849 C C . GLN A 1 114 ? 11.047 -2.547 4.613 1 98.69 114 GLN A C 1
ATOM 851 O O . GLN A 1 114 ? 12.195 -3.002 4.578 1 98.69 114 GLN A O 1
ATOM 856 N N . LEU A 1 115 ? 10.734 -1.327 4.238 1 98.75 115 LEU A N 1
ATOM 857 C CA . LEU A 1 115 ? 11.75 -0.464 3.652 1 98.75 115 LEU A CA 1
ATOM 858 C C . LEU A 1 115 ? 12.719 0.045 4.719 1 98.75 115 LEU A C 1
ATOM 860 O O . LEU A 1 115 ? 13.914 0.163 4.473 1 98.75 115 LEU A O 1
ATOM 864 N N . ARG A 1 116 ? 12.219 0.344 5.875 1 98.06 116 ARG A N 1
ATOM 865 C CA . ARG A 1 116 ? 13.094 0.761 6.965 1 98.06 116 ARG A CA 1
ATOM 866 C C . ARG A 1 116 ? 14.031 -0.369 7.375 1 98.06 116 ARG A C 1
ATOM 868 O O . ARG A 1 116 ? 15.203 -0.13 7.688 1 98.06 116 ARG A O 1
ATOM 875 N N . ALA A 1 117 ? 13.523 -1.594 7.391 1 98.5 117 ALA A N 1
ATOM 876 C CA . ALA A 1 117 ? 14.367 -2.748 7.684 1 98.5 117 ALA A CA 1
ATOM 877 C C . ALA A 1 117 ? 15.484 -2.887 6.648 1 98.5 117 ALA A C 1
ATOM 879 O O . ALA A 1 117 ? 16.625 -3.184 7 1 98.5 117 ALA A O 1
ATOM 880 N N . LEU A 1 118 ? 15.148 -2.662 5.418 1 98.62 118 LEU A N 1
ATOM 881 C CA . LEU A 1 118 ? 16.141 -2.701 4.355 1 98.62 118 LEU A CA 1
ATOM 882 C C . LEU A 1 118 ? 17.219 -1.636 4.574 1 98.62 118 LEU A C 1
ATOM 884 O O . LEU A 1 118 ? 18.406 -1.916 4.457 1 98.62 118 LEU A O 1
ATOM 888 N N . CYS A 1 119 ? 16.812 -0.44 4.949 1 97.75 119 CYS A N 1
ATOM 889 C CA . CYS A 1 119 ? 17.75 0.656 5.18 1 97.75 119 CYS A CA 1
ATOM 890 C C . CYS A 1 119 ? 18.703 0.328 6.324 1 97.75 119 CYS A C 1
ATOM 892 O O . CYS A 1 119 ? 19.859 0.735 6.305 1 97.75 119 CYS A O 1
ATOM 894 N N . GLU A 1 120 ? 18.203 -0.4 7.266 1 97.31 120 GLU A N 1
ATOM 895 C CA . GLU A 1 120 ? 19.016 -0.75 8.43 1 97.31 120 GLU A CA 1
ATOM 896 C C . GLU A 1 120 ? 20.078 -1.779 8.078 1 97.31 120 GLU A C 1
ATOM 898 O O . GLU A 1 120 ? 21.172 -1.789 8.664 1 97.31 120 GLU A O 1
ATOM 903 N N . SER A 1 121 ? 19.797 -2.561 7.125 1 97.62 121 SER A N 1
ATOM 904 C CA . SER A 1 121 ? 20.688 -3.693 6.867 1 97.62 121 SER A CA 1
ATOM 905 C C . SER A 1 121 ? 21.562 -3.436 5.652 1 97.62 121 SER A C 1
ATOM 907 O O . SER A 1 121 ? 22.688 -3.951 5.574 1 97.62 121 SER A O 1
ATOM 909 N N . ALA A 1 122 ? 21.141 -2.658 4.711 1 98.06 122 ALA A N 1
ATOM 910 C CA . ALA A 1 122 ? 21.859 -2.443 3.461 1 98.06 122 ALA A CA 1
ATOM 911 C C . ALA A 1 122 ? 23.047 -1.493 3.66 1 98.06 122 ALA A C 1
ATOM 913 O O . ALA A 1 122 ? 22.938 -0.525 4.418 1 98.06 122 ALA A O 1
ATOM 914 N N . ARG A 1 123 ? 24.172 -1.801 2.926 1 97.31 123 ARG A N 1
ATOM 915 C CA . ARG A 1 123 ? 25.375 -0.983 3.07 1 97.31 123 ARG A CA 1
ATOM 916 C C . ARG A 1 123 ? 25.859 -0.494 1.715 1 97.31 123 ARG A C 1
ATOM 918 O O . ARG A 1 123 ? 26.516 0.547 1.626 1 97.31 123 ARG A O 1
ATOM 925 N N . THR A 1 124 ? 25.562 -1.248 0.693 1 98.19 124 THR A N 1
ATOM 926 C CA . THR A 1 124 ? 26.016 -0.908 -0.651 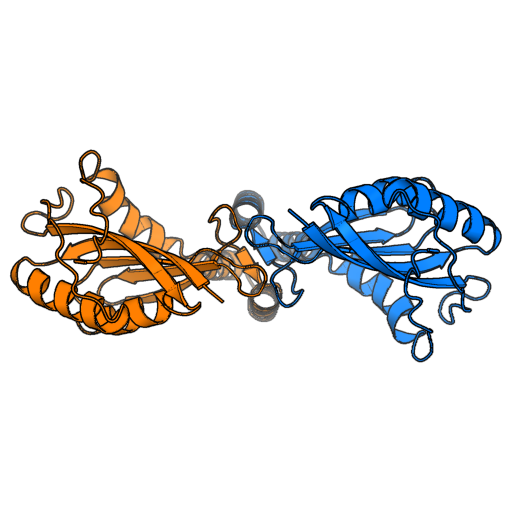1 98.19 124 THR A CA 1
ATOM 927 C C . THR A 1 124 ? 24.812 -0.723 -1.59 1 98.19 124 THR A C 1
ATOM 929 O O . THR A 1 124 ? 23.688 -1.091 -1.253 1 98.19 124 THR A O 1
ATOM 932 N N . ALA A 1 125 ? 25.078 -0.125 -2.691 1 98.06 125 ALA A N 1
ATOM 933 C CA . ALA A 1 125 ? 24.047 0.007 -3.717 1 98.06 125 ALA A CA 1
ATOM 934 C C . ALA A 1 125 ? 23.516 -1.36 -4.133 1 98.06 125 ALA A C 1
ATOM 936 O O . ALA A 1 125 ? 22.312 -1.517 -4.371 1 98.06 125 ALA A O 1
ATOM 937 N N . GLU A 1 126 ? 24.391 -2.32 -4.199 1 97.88 126 GLU A N 1
ATOM 938 C CA . GLU A 1 126 ? 24.016 -3.678 -4.574 1 97.88 126 GLU A CA 1
ATOM 939 C C . GLU A 1 126 ? 23.078 -4.293 -3.531 1 97.88 126 GLU A C 1
ATOM 941 O O . GLU A 1 126 ? 22.125 -4.992 -3.881 1 97.88 126 GLU A O 1
ATOM 946 N N . ASP A 1 127 ? 23.391 -4 -2.268 1 98.44 127 ASP A N 1
ATOM 947 C CA . ASP A 1 127 ? 22.516 -4.473 -1.198 1 98.44 127 ASP A CA 1
ATOM 948 C C . ASP A 1 127 ? 21.094 -3.934 -1.368 1 98.44 127 ASP A C 1
ATOM 950 O O . ASP A 1 127 ? 20.125 -4.68 -1.237 1 98.44 127 ASP A O 1
ATOM 954 N N . TYR A 1 128 ? 21 -2.656 -1.688 1 98.5 128 TYR A N 1
ATOM 955 C CA . TYR A 1 128 ? 19.688 -2.023 -1.883 1 98.5 128 TYR A CA 1
ATOM 956 C C . TYR A 1 128 ? 18.984 -2.609 -3.094 1 98.5 128 TYR A C 1
ATOM 958 O O . TYR A 1 128 ? 17.797 -2.936 -3.023 1 98.5 128 TYR A O 1
ATOM 966 N N . GLN A 1 129 ? 19.656 -2.77 -4.137 1 97.75 129 GLN A N 1
ATOM 967 C CA . GLN A 1 129 ? 19.062 -3.314 -5.352 1 97.75 129 GLN A CA 1
ATOM 968 C C . GLN A 1 129 ? 18.531 -4.727 -5.121 1 97.75 129 GLN A C 1
ATOM 970 O O . GLN A 1 129 ? 17.391 -5.039 -5.488 1 97.75 129 GLN A O 1
ATOM 975 N N . HIS A 1 130 ? 19.344 -5.52 -4.516 1 97.75 130 HIS A N 1
ATOM 976 C CA . HIS A 1 130 ? 18.953 -6.898 -4.242 1 97.75 130 HIS A CA 1
ATOM 977 C C . HIS A 1 130 ? 17.766 -6.949 -3.293 1 97.75 130 HIS A C 1
ATOM 979 O O . HIS A 1 130 ? 16.812 -7.719 -3.51 1 97.75 130 HIS A O 1
ATOM 985 N N . GLY A 1 131 ? 17.828 -6.141 -2.236 1 98.56 131 GLY A N 1
ATOM 986 C CA . GLY A 1 131 ? 16.734 -6.09 -1.278 1 98.56 131 GLY A CA 1
ATOM 987 C C . GLY A 1 131 ? 15.422 -5.645 -1.895 1 98.56 131 GLY A C 1
ATOM 988 O O . GLY A 1 131 ? 14.375 -6.234 -1.631 1 98.56 131 GLY A O 1
ATOM 989 N N . LEU A 1 132 ? 15.477 -4.617 -2.717 1 98.69 132 LEU A N 1
ATOM 990 C CA . LEU A 1 132 ? 14.266 -4.125 -3.373 1 98.69 132 LEU A CA 1
ATOM 991 C C . LEU A 1 132 ? 13.742 -5.145 -4.375 1 98.69 132 LEU A C 1
ATOM 993 O O . LEU A 1 132 ? 12.531 -5.352 -4.477 1 98.69 132 LEU A O 1
ATOM 997 N N . ASP A 1 133 ? 14.641 -5.758 -5.105 1 97.81 133 ASP A N 1
ATOM 998 C CA . ASP A 1 133 ? 14.234 -6.805 -6.035 1 97.81 133 ASP A CA 1
ATOM 999 C C . ASP A 1 133 ? 13.5 -7.934 -5.309 1 97.81 133 ASP A C 1
ATOM 1001 O O . ASP A 1 133 ? 12.508 -8.469 -5.812 1 97.81 133 ASP A O 1
ATOM 1005 N N . ALA A 1 134 ? 14.031 -8.273 -4.156 1 98 134 ALA A N 1
ATOM 1006 C CA . ALA A 1 134 ? 13.422 -9.336 -3.363 1 98 134 ALA A CA 1
ATOM 1007 C C . ALA A 1 134 ? 12.031 -8.93 -2.879 1 98 134 ALA A C 1
ATOM 1009 O O . ALA A 1 134 ? 11.078 -9.711 -2.984 1 98 134 ALA A O 1
ATOM 1010 N N . LEU A 1 135 ? 11.914 -7.711 -2.42 1 98.56 135 LEU A N 1
ATOM 1011 C CA . LEU A 1 135 ? 10.633 -7.207 -1.934 1 98.56 135 LEU A CA 1
ATOM 1012 C C . LEU A 1 135 ? 9.609 -7.125 -3.068 1 98.56 135 LEU A C 1
ATOM 1014 O O . LEU A 1 135 ? 8.43 -7.387 -2.863 1 98.56 135 LEU A O 1
ATOM 1018 N N . LEU A 1 136 ? 10.055 -6.812 -4.234 1 98.5 136 LEU A N 1
ATOM 1019 C CA . LEU A 1 136 ? 9.188 -6.582 -5.379 1 98.5 136 LEU A CA 1
ATOM 1020 C C . LEU A 1 136 ? 8.867 -7.887 -6.098 1 98.5 136 LEU A C 1
ATOM 1022 O O . LEU A 1 136 ? 7.973 -7.938 -6.941 1 98.5 136 LEU A O 1
ATOM 1026 N N . GLY A 1 137 ? 9.531 -8.93 -5.789 1 97.94 137 GLY A N 1
ATOM 1027 C CA . GLY A 1 137 ? 9.352 -10.195 -6.492 1 97.94 137 GLY A CA 1
ATOM 1028 C C . GLY A 1 137 ? 9.789 -10.141 -7.941 1 97.94 137 GLY A C 1
ATOM 1029 O O . GLY A 1 137 ? 9.164 -10.734 -8.812 1 97.94 137 GLY A O 1
ATOM 1030 N N . THR A 1 138 ? 10.898 -9.445 -8.141 1 96.94 138 THR A N 1
ATOM 1031 C CA . THR A 1 138 ? 11.359 -9.203 -9.508 1 96.94 138 THR A CA 1
ATOM 1032 C C . THR A 1 138 ? 11.672 -10.523 -10.211 1 96.94 138 THR A C 1
ATOM 1034 O O . THR A 1 138 ? 11.242 -10.75 -11.336 1 96.94 138 THR A O 1
ATOM 1037 N N . SER A 1 139 ? 12.453 -11.383 -9.578 1 96.31 139 SER A N 1
ATOM 1038 C CA . SER A 1 139 ? 12.82 -12.664 -10.18 1 96.31 139 SER A CA 1
ATOM 1039 C C . SER A 1 139 ? 11.602 -13.555 -10.367 1 96.31 139 SER A C 1
ATOM 1041 O O . SER A 1 139 ? 11.516 -14.305 -11.344 1 96.31 139 SER A O 1
ATOM 1043 N N . VAL A 1 140 ? 10.648 -13.508 -9.43 1 97.06 140 VAL A N 1
ATOM 1044 C CA . VAL A 1 140 ? 9.406 -14.266 -9.516 1 97.06 140 VAL A CA 1
ATOM 1045 C C . VAL A 1 140 ? 8.609 -13.828 -10.742 1 97.06 140 VAL A C 1
ATOM 1047 O O . VAL A 1 140 ? 8.188 -14.656 -11.547 1 97.06 140 VAL A O 1
ATOM 1050 N N . ASP A 1 141 ? 8.469 -12.555 -10.93 1 95.38 141 ASP A N 1
ATOM 1051 C CA . ASP A 1 141 ? 7.723 -12.008 -12.055 1 95.38 141 ASP A CA 1
ATOM 1052 C C . ASP A 1 141 ? 8.375 -12.391 -13.383 1 95.38 141 ASP A C 1
ATOM 1054 O O . ASP A 1 141 ? 7.684 -12.695 -14.359 1 95.38 141 ASP A O 1
ATOM 105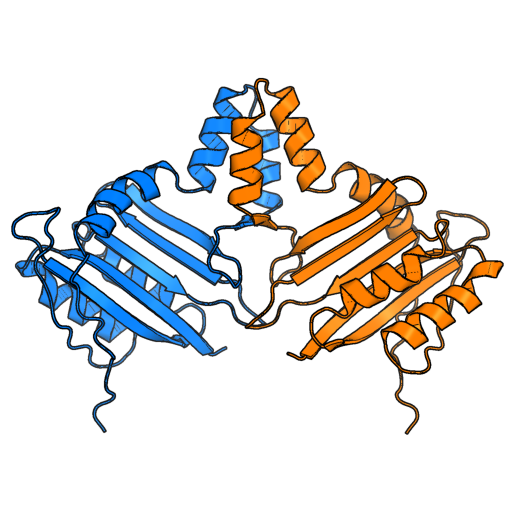8 N N . ALA A 1 142 ? 9.672 -12.297 -13.398 1 94.81 142 ALA A N 1
ATOM 1059 C CA . ALA A 1 142 ? 10.398 -12.648 -14.609 1 94.81 142 ALA A CA 1
ATOM 1060 C C . ALA A 1 142 ? 10.109 -14.086 -15.023 1 94.81 142 ALA A C 1
ATOM 1062 O O . ALA A 1 142 ? 9.898 -14.367 -16.203 1 94.81 142 ALA A O 1
ATOM 1063 N N . GLU A 1 143 ? 10.109 -14.992 -14.094 1 94.31 143 GLU A N 1
ATOM 1064 C CA . GLU A 1 143 ? 9.836 -16.391 -14.375 1 94.31 143 GLU A CA 1
ATOM 1065 C C . GLU A 1 143 ? 8.383 -16.609 -14.781 1 94.31 143 GLU A C 1
ATOM 1067 O O . GLU A 1 143 ? 8.094 -17.391 -15.688 1 94.31 143 GLU A O 1
ATOM 1072 N N . LEU A 1 144 ? 7.484 -15.906 -14.141 1 95.62 144 LEU A N 1
ATOM 1073 C CA . LEU A 1 144 ? 6.062 -16.047 -14.43 1 95.62 144 LEU A CA 1
ATOM 1074 C C . LEU A 1 144 ? 5.73 -15.492 -15.812 1 95.62 144 LEU A C 1
ATOM 1076 O O . LEU A 1 144 ? 4.773 -15.93 -16.453 1 95.62 144 LEU A O 1
ATOM 1080 N N . GLU A 1 145 ? 6.43 -14.484 -16.203 1 94.06 145 GLU A N 1
ATOM 1081 C CA . GLU A 1 145 ? 6.164 -13.805 -17.469 1 94.06 145 GLU A CA 1
ATOM 1082 C C . GLU A 1 145 ? 6.168 -14.797 -18.625 1 94.06 145 GLU A C 1
ATOM 1084 O O . GLU A 1 145 ? 5.387 -14.656 -19.578 1 94.06 145 GLU A O 1
ATOM 1089 N N . ALA A 1 146 ? 6.988 -15.797 -18.641 1 91.56 146 ALA A N 1
ATOM 1090 C CA . ALA A 1 146 ? 7.047 -16.828 -19.672 1 91.56 146 ALA A CA 1
ATOM 1091 C C . ALA A 1 146 ? 5.711 -17.547 -19.812 1 91.56 146 ALA A C 1
ATOM 1093 O O . ALA A 1 146 ? 5.285 -17.859 -20.922 1 91.56 146 ALA A O 1
ATOM 1094 N N . PHE A 1 147 ? 5.062 -17.75 -18.703 1 93.75 147 PHE A N 1
ATOM 1095 C CA . PHE A 1 147 ? 3.795 -18.469 -18.703 1 93.75 147 PHE A CA 1
ATOM 1096 C C . PHE A 1 147 ? 2.65 -17.547 -19.109 1 93.75 147 PHE A C 1
ATOM 1098 O O . PHE A 1 147 ? 1.642 -18.016 -19.656 1 93.75 147 PHE A O 1
ATOM 1105 N N . ARG A 1 148 ? 2.762 -16.266 -18.812 1 90.69 148 ARG A N 1
ATOM 1106 C CA . ARG A 1 148 ? 1.701 -15.305 -19.094 1 90.69 148 ARG A CA 1
ATOM 1107 C C . ARG A 1 148 ? 1.62 -15.008 -20.594 1 90.69 148 ARG A C 1
ATOM 1109 O O . ARG A 1 148 ? 0.529 -14.82 -21.125 1 90.69 148 ARG A O 1
ATOM 1116 N N . GLU A 1 149 ? 2.658 -14.742 -21.297 1 80.12 149 GLU A N 1
ATOM 1117 C CA . GLU A 1 149 ? 2.756 -14.414 -22.719 1 80.12 149 GLU A CA 1
ATOM 1118 C C . GLU A 1 149 ? 2.258 -15.57 -23.578 1 80.12 149 GLU A C 1
ATOM 1120 O O . GLU A 1 149 ? 1.654 -15.352 -24.641 1 80.12 149 GLU A O 1
ATOM 1125 N N . GLY A 1 150 ? 2.516 -16.719 -23.281 1 63.41 150 GLY A N 1
ATOM 1126 C CA . GLY A 1 150 ? 2.074 -17.859 -24.062 1 63.41 150 GLY A CA 1
ATOM 1127 C C . GLY A 1 150 ? 0.567 -18.047 -24.047 1 63.41 150 GLY A C 1
ATOM 1128 O O . GLY A 1 150 ? 0.024 -18.797 -24.859 1 63.41 150 GLY A O 1
ATOM 1129 N N . GLY A 1 151 ? -0.32 -17.312 -23.125 1 59.16 151 GLY A N 1
ATOM 1130 C CA . GLY A 1 151 ? -1.742 -17.531 -22.922 1 59.16 151 GLY A CA 1
ATOM 1131 C C . GLY A 1 151 ? -2.617 -16.703 -23.844 1 59.16 151 GLY A C 1
ATOM 1132 O O . GLY A 1 151 ? -3.719 -16.297 -23.469 1 59.16 151 GLY A O 1
ATOM 1133 N N . ASP A 1 152 ? -2.314 -16.078 -24.844 1 53.31 152 ASP A N 1
ATOM 1134 C CA . ASP A 1 152 ? -3.193 -15.258 -25.672 1 53.31 152 ASP A CA 1
ATOM 1135 C C . ASP A 1 152 ? -4.535 -15.953 -25.906 1 53.31 152 ASP A C 1
ATOM 1137 O O . ASP A 1 152 ? -5.523 -15.297 -26.25 1 53.31 152 ASP A O 1
ATOM 1141 N N . GLY A 1 153 ? -4.719 -17.203 -25.438 1 46 153 GLY A N 1
ATOM 1142 C CA . GLY A 1 153 ? -5.992 -17.797 -25.797 1 46 153 GLY A CA 1
ATOM 1143 C C . GLY A 1 153 ? -6.723 -18.438 -24.625 1 46 153 GLY A C 1
ATOM 1144 O O . GLY A 1 153 ? -7.48 -19.391 -24.812 1 46 153 GLY A O 1
ATOM 1145 N N . ALA A 1 154 ? -6.457 -18.109 -23.359 1 51 154 ALA A N 1
ATOM 1146 C CA . ALA A 1 154 ? -7.059 -19 -22.375 1 51 154 ALA A CA 1
ATOM 1147 C C . ALA A 1 154 ? -8.461 -18.531 -22 1 51 154 ALA A C 1
ATOM 1149 O O . ALA A 1 154 ? -8.703 -17.328 -21.844 1 51 154 ALA A O 1
ATOM 1150 N N . ALA A 1 155 ? -9.484 -19.422 -21.906 1 47.38 155 ALA A N 1
ATOM 1151 C CA . ALA A 1 155 ? -10.891 -19.297 -21.547 1 47.38 155 ALA A CA 1
ATOM 1152 C C . ALA A 1 155 ? -11.039 -19.031 -20.047 1 47.38 155 ALA A C 1
ATOM 1154 O O . ALA A 1 155 ? -10.383 -19.688 -19.219 1 47.38 155 ALA A O 1
ATOM 1155 N N . VAL A 1 156 ? -11.555 -17.859 -19.516 1 47.72 156 VAL A N 1
ATOM 1156 C CA . VAL A 1 156 ? -11.883 -17.547 -18.125 1 47.72 156 VAL A CA 1
ATOM 1157 C C . VAL A 1 156 ? -13.094 -18.375 -17.688 1 47.72 156 VAL A C 1
ATOM 1159 O O . VAL A 1 156 ? -14.141 -18.344 -18.328 1 47.72 156 VAL A O 1
ATOM 1162 N N . THR A 1 157 ? -13.039 -19.422 -16.766 1 54.41 157 THR A N 1
ATOM 1163 C CA . THR A 1 157 ? -14.148 -20.219 -16.266 1 54.41 157 THR A CA 1
ATOM 1164 C C . THR A 1 157 ? -14.711 -19.625 -14.984 1 54.41 157 THR A C 1
ATOM 1166 O O . THR A 1 157 ? -13.961 -19.188 -14.109 1 54.41 157 THR A O 1
ATOM 1169 N N . TRP A 1 158 ? -16.078 -19.281 -14.977 1 50.25 158 TRP A N 1
ATOM 1170 C CA . TRP A 1 158 ? -16.766 -18.781 -13.797 1 50.25 158 TRP A CA 1
ATOM 1171 C C . TRP A 1 158 ? -17.391 -19.938 -13.008 1 50.25 158 TRP A C 1
ATOM 1173 O O . TRP A 1 158 ? -17.812 -20.938 -13.594 1 50.25 158 TRP A O 1
ATOM 1183 N N . ILE A 1 159 ? -17.156 -19.938 -11.695 1 51.88 159 ILE A N 1
ATOM 1184 C CA . ILE A 1 159 ? -17.797 -20.922 -10.82 1 51.88 159 ILE A CA 1
ATOM 1185 C C . ILE A 1 159 ? -19.312 -20.719 -10.852 1 51.88 159 ILE A C 1
ATOM 1187 O O . ILE A 1 159 ? -19.797 -19.594 -10.656 1 51.88 159 ILE A O 1
ATOM 1191 N N . HIS A 1 160 ? -20 -21.562 -11.516 1 45.78 160 HIS A N 1
ATOM 1192 C CA . HIS A 1 160 ? -21.453 -21.594 -11.414 1 45.78 160 HIS A CA 1
ATOM 1193 C C . HIS A 1 160 ? -21.906 -22.391 -10.18 1 45.78 160 HIS A C 1
ATOM 1195 O O . HIS A 1 160 ? -21.391 -23.469 -9.914 1 45.78 160 HIS A O 1
ATOM 1201 N N . ARG A 1 161 ? -22.422 -21.641 -9.203 1 43.16 161 ARG A N 1
ATOM 1202 C CA . ARG A 1 161 ? -23.141 -22.328 -8.133 1 43.16 161 ARG A CA 1
ATOM 1203 C C . ARG A 1 161 ? -24.219 -23.25 -8.703 1 43.16 161 ARG A C 1
ATOM 1205 O O . ARG A 1 161 ? -25.078 -22.812 -9.477 1 43.16 161 ARG A O 1
ATOM 1212 N N . ALA A 1 162 ? -23.906 -24.484 -8.766 1 37.5 162 ALA A N 1
ATOM 1213 C CA . ALA A 1 162 ? -25.062 -25.328 -9.031 1 37.5 162 ALA A CA 1
ATOM 1214 C C . ALA A 1 162 ? -26.188 -25.062 -8.016 1 37.5 162 ALA A C 1
ATOM 1216 O O . ALA A 1 162 ? -25.938 -25.078 -6.805 1 37.5 162 ALA A O 1
ATOM 1217 N N . GLY A 1 163 ? -27.188 -24.297 -8.453 1 32.41 163 GLY A N 1
ATOM 1218 C CA . GLY A 1 163 ? -28.469 -24.328 -7.746 1 32.41 163 GLY A CA 1
ATOM 1219 C C . GLY A 1 163 ? -28.953 -25.734 -7.484 1 32.41 163 GLY A C 1
ATOM 1220 O O . GLY A 1 163 ? -28.594 -26.672 -8.195 1 32.41 163 GLY A O 1
ATOM 1221 N N . MET B 1 1 ? -17.375 6.719 -3.484 1 91.31 1 MET B N 1
ATOM 1222 C CA . MET B 1 1 ? -17.422 5.895 -2.281 1 91.31 1 MET B CA 1
ATOM 1223 C C . MET B 1 1 ? -17.203 6.742 -1.03 1 91.31 1 MET B C 1
ATOM 1225 O O . MET B 1 1 ? -16.438 7.707 -1.051 1 91.31 1 MET B O 1
ATOM 1229 N N . GLN B 1 2 ? -17.922 6.504 -0.007 1 96.31 2 GLN B N 1
ATOM 1230 C CA . GLN B 1 2 ? -17.797 7.23 1.249 1 96.31 2 GLN B CA 1
ATOM 1231 C C . GLN B 1 2 ? -16.594 6.715 2.055 1 96.31 2 GLN B C 1
ATOM 1233 O O . GLN B 1 2 ? -16.266 5.531 1.984 1 96.31 2 GLN B O 1
ATOM 1238 N N . THR B 1 3 ? -15.984 7.562 2.729 1 97.62 3 THR B N 1
ATOM 1239 C CA . THR B 1 3 ? -14.859 7.23 3.602 1 97.62 3 THR B CA 1
ATOM 1240 C C . THR B 1 3 ? -14.805 8.188 4.789 1 97.62 3 THR B C 1
ATOM 1242 O O . THR B 1 3 ? -15.75 8.922 5.051 1 97.62 3 THR B O 1
ATOM 1245 N N . ARG B 1 4 ? -13.773 8.031 5.602 1 97.75 4 ARG B N 1
ATOM 1246 C CA . ARG B 1 4 ? -13.578 8.883 6.773 1 97.75 4 ARG B CA 1
ATOM 1247 C C . ARG B 1 4 ? -12.094 9.164 6.996 1 97.75 4 ARG B C 1
ATOM 1249 O O . ARG B 1 4 ? -11.242 8.586 6.328 1 97.75 4 ARG B O 1
ATOM 1256 N N . GLY B 1 5 ? -11.797 10.055 7.867 1 98.12 5 GLY B N 1
ATOM 1257 C CA . GLY B 1 5 ? -10.438 10.414 8.227 1 98.12 5 GLY B CA 1
ATOM 1258 C C . GLY B 1 5 ? -10.367 11.453 9.328 1 98.12 5 GLY B C 1
ATOM 1259 O O . GLY B 1 5 ? -11.336 11.641 10.07 1 98.12 5 GLY B O 1
ATOM 1260 N N . VAL B 1 6 ? -9.188 11.922 9.547 1 98 6 VAL B N 1
ATOM 1261 C CA . VAL B 1 6 ? -8.961 12.914 10.586 1 98 6 VAL B CA 1
ATOM 1262 C C . VAL B 1 6 ? -8.07 14.031 10.055 1 98 6 VAL B C 1
ATOM 1264 O O . VAL B 1 6 ? -7.16 13.789 9.258 1 98 6 VAL B O 1
ATOM 1267 N N . VAL B 1 7 ? -8.359 15.211 10.461 1 98.12 7 VAL B N 1
ATOM 1268 C CA . VAL B 1 7 ? -7.473 16.359 10.258 1 98.12 7 VAL B CA 1
ATOM 1269 C C . VAL B 1 7 ? -6.836 16.766 11.586 1 98.12 7 VAL B C 1
ATOM 1271 O O . VAL B 1 7 ? -7.535 16.938 12.586 1 98.12 7 VAL B O 1
ATOM 1274 N N . PHE B 1 8 ? -5.566 16.828 11.578 1 97.5 8 PHE B N 1
ATOM 1275 C CA . PHE B 1 8 ? -4.805 17.391 12.68 1 97.5 8 PHE B CA 1
ATOM 1276 C C . PHE B 1 8 ? -4.211 18.734 12.289 1 97.5 8 PHE B C 1
ATOM 1278 O O . PHE B 1 8 ? -3.42 18.828 11.352 1 97.5 8 PHE B O 1
ATOM 1285 N N . ILE B 1 9 ? -4.605 19.719 12.93 1 98 9 ILE B N 1
ATOM 1286 C CA . ILE B 1 9 ? -3.865 20.969 12.852 1 98 9 ILE B CA 1
ATOM 1287 C C . ILE B 1 9 ? -2.939 21.109 14.055 1 98 9 ILE B C 1
ATOM 1289 O O . ILE B 1 9 ? -3.393 21.391 15.172 1 98 9 ILE B O 1
ATOM 1293 N N . HIS B 1 10 ? -1.728 20.922 13.852 1 97.69 10 HIS B N 1
ATOM 1294 C CA . HIS B 1 10 ? -0.745 20.828 14.922 1 97.69 10 HIS B CA 1
ATOM 1295 C C . HIS B 1 10 ? -0.324 22.203 15.422 1 97.69 10 HIS B C 1
ATOM 1297 O O . HIS B 1 10 ? 0.063 22.359 16.578 1 97.69 10 HIS B O 1
ATOM 1303 N N . SER B 1 11 ? -0.358 23.109 14.492 1 97.25 11 SER B N 1
ATOM 1304 C CA . SER B 1 11 ? 0.051 24.469 14.859 1 97.25 11 SER B CA 1
ATOM 1305 C C . SER B 1 11 ? -0.617 25.5 13.961 1 97.25 11 SER B C 1
ATOM 1307 O O . SER B 1 11 ? -0.547 25.406 12.734 1 97.25 11 SER B O 1
ATOM 1309 N N . ALA B 1 12 ? -1.27 26.406 14.609 1 97.88 12 ALA B N 1
ATOM 1310 C CA . ALA B 1 12 ? -1.934 27.516 13.93 1 97.88 12 ALA B CA 1
ATOM 1311 C C . ALA B 1 12 ? -1.832 28.797 14.758 1 97.88 12 ALA B C 1
ATOM 1313 O O . ALA B 1 12 ? -2.178 28.812 15.938 1 97.88 12 ALA B O 1
ATOM 1314 N N . PRO B 1 13 ? -1.313 29.906 14.117 1 97.5 13 PRO B N 1
ATOM 1315 C CA . PRO B 1 13 ? -1.479 31.203 14.789 1 97.5 13 PRO B CA 1
ATOM 1316 C C . PRO B 1 13 ? -2.936 31.516 15.125 1 97.5 13 PRO B C 1
ATOM 1318 O O . PRO B 1 13 ? -3.826 31.266 14.305 1 97.5 13 PRO B O 1
ATOM 1321 N N . PRO B 1 14 ? -3.148 32.062 16.281 1 97.56 14 PRO B N 1
ATOM 1322 C CA . PRO B 1 14 ? -4.527 32.344 16.688 1 97.56 14 PRO B CA 1
ATOM 1323 C C . PRO B 1 14 ? -5.301 33.156 15.625 1 97.56 14 PRO B C 1
ATOM 1325 O O . PRO B 1 14 ? -6.492 32.906 15.414 1 97.56 14 PRO B O 1
ATOM 1328 N N . ALA B 1 15 ? -4.629 33.969 14.953 1 97.31 15 ALA B N 1
ATOM 1329 C CA . ALA B 1 15 ? -5.266 34.812 13.961 1 97.31 15 ALA B CA 1
ATOM 1330 C C . ALA B 1 15 ? -5.762 34 12.766 1 97.31 15 ALA B C 1
ATOM 1332 O O . ALA B 1 15 ? -6.605 34.469 12 1 97.31 15 ALA B O 1
ATOM 1333 N N . LEU B 1 16 ? -5.266 32.812 12.625 1 97.12 16 LEU B N 1
ATOM 1334 C CA . LEU B 1 16 ? -5.605 32.031 11.445 1 97.12 16 LEU B CA 1
ATOM 1335 C C . LEU B 1 16 ? -6.672 31 11.773 1 97.12 16 LEU B C 1
ATOM 1337 O O . LEU B 1 16 ? -7.176 30.312 10.875 1 97.12 16 LEU B O 1
ATOM 1341 N N . THR B 1 17 ? -7.031 30.844 13.008 1 96.56 17 THR B N 1
ATOM 1342 C CA . THR B 1 17 ? -7.949 29.781 13.414 1 96.56 17 THR B CA 1
ATOM 1343 C C . THR B 1 17 ? -9.305 29.953 12.742 1 96.56 17 THR B C 1
ATOM 1345 O O . THR B 1 17 ? -9.898 28.984 12.266 1 96.56 17 THR B O 1
ATOM 1348 N N . PRO B 1 18 ? -9.852 31.219 12.633 1 96.19 18 PRO B N 1
ATOM 1349 C CA . PRO B 1 18 ? -11.117 31.359 11.906 1 96.19 18 PRO B CA 1
ATOM 1350 C C . PRO B 1 18 ? -11 30.984 10.43 1 96.19 18 PRO B C 1
ATOM 1352 O O . PRO B 1 18 ? -11.938 30.438 9.844 1 96.19 18 PRO B O 1
ATOM 1355 N N . HIS B 1 19 ? -9.867 31.281 9.836 1 96.38 19 HIS B N 1
ATOM 1356 C CA . HIS B 1 19 ? -9.625 30.953 8.43 1 96.38 19 HIS B CA 1
ATOM 1357 C C . HIS B 1 19 ? -9.539 29.453 8.219 1 96.38 19 HIS B C 1
ATOM 1359 O O . HIS B 1 19 ? -10.07 28.922 7.234 1 96.38 19 HIS B O 1
ATOM 1365 N N . ALA B 1 20 ? -8.891 28.797 9.156 1 96.94 20 ALA B N 1
ATOM 1366 C CA . ALA B 1 20 ? -8.812 27.344 9.086 1 96.94 20 ALA B CA 1
ATOM 1367 C C . ALA B 1 20 ? -10.195 26.719 9.18 1 96.94 20 ALA B C 1
ATOM 1369 O O . ALA B 1 20 ? -10.508 25.781 8.445 1 96.94 20 ALA B O 1
ATOM 1370 N N . GLU B 1 21 ? -11.031 27.266 10.062 1 96.69 21 GLU B N 1
ATOM 1371 C CA . GLU B 1 21 ? -12.391 26.781 10.219 1 96.69 21 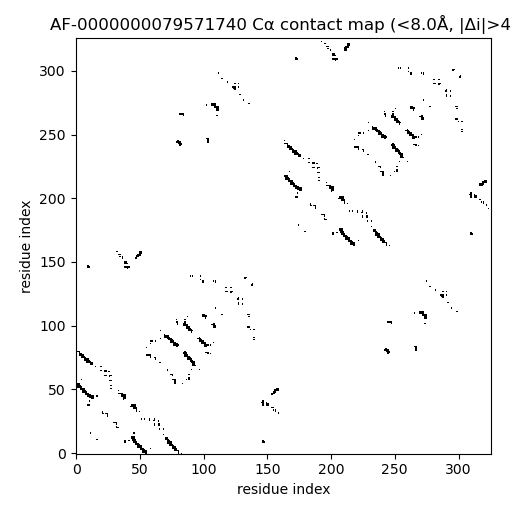GLU B CA 1
ATOM 1372 C C . GLU B 1 21 ? -13.211 27 8.945 1 96.69 21 GLU B C 1
ATOM 1374 O O . GLU B 1 21 ? -13.969 26.125 8.523 1 96.69 21 GLU B O 1
ATOM 1379 N N . TRP B 1 22 ? -13 28.141 8.398 1 96.62 22 TRP B N 1
ATOM 1380 C CA . TRP B 1 22 ? -13.672 28.453 7.137 1 96.62 22 TRP B CA 1
ATOM 1381 C C . TRP B 1 22 ? -13.266 27.469 6.043 1 96.62 22 TRP B C 1
ATOM 1383 O O . TRP B 1 22 ? -14.117 26.938 5.328 1 96.62 22 TRP B O 1
ATOM 1393 N N . ALA B 1 23 ? -12.008 27.234 5.922 1 97.06 23 ALA B N 1
ATOM 1394 C CA . ALA B 1 23 ? -11.477 26.312 4.91 1 97.06 23 ALA B CA 1
ATOM 1395 C C . ALA B 1 23 ? -12.031 24.906 5.09 1 97.06 23 ALA B C 1
ATOM 1397 O O . ALA B 1 23 ? -12.422 24.266 4.117 1 97.06 23 ALA B O 1
ATOM 1398 N N . LEU B 1 24 ? -12.078 24.453 6.324 1 97.44 24 LEU B N 1
ATOM 1399 C CA . LEU B 1 24 ? -12.609 23.125 6.625 1 97.44 24 LEU B CA 1
ATOM 1400 C C . LEU B 1 24 ? -14.094 23.047 6.305 1 97.44 24 LEU B C 1
ATOM 1402 O O . LEU B 1 24 ? -14.562 22.062 5.738 1 97.44 24 LEU B O 1
ATOM 1406 N N . SER B 1 25 ? -14.812 24.141 6.672 1 96.56 25 SER B N 1
ATOM 1407 C CA . SER B 1 25 ? -16.234 24.188 6.375 1 96.56 25 SER B CA 1
ATOM 1408 C C . SER B 1 25 ? -16.5 24.109 4.871 1 96.56 25 SER B C 1
ATOM 1410 O O . SER B 1 25 ? -17.391 23.406 4.426 1 96.56 25 SER B O 1
ATOM 1412 N N . ALA B 1 26 ? -15.68 24.828 4.148 1 95.25 26 ALA B N 1
ATOM 1413 C CA . ALA B 1 26 ? -15.805 24.828 2.691 1 95.25 26 ALA B CA 1
ATOM 1414 C C . ALA B 1 26 ? -15.516 23.453 2.111 1 95.25 26 ALA B C 1
ATOM 1416 O O . ALA B 1 26 ? -16.266 22.953 1.272 1 95.25 26 ALA B O 1
ATOM 1417 N N . ALA B 1 27 ? -14.469 22.797 2.539 1 96.88 27 ALA B N 1
ATOM 1418 C CA . ALA B 1 27 ? -14.047 21.5 2.02 1 96.88 27 ALA B CA 1
ATOM 1419 C C . ALA B 1 27 ? -15.047 20.406 2.398 1 96.88 27 ALA B C 1
ATOM 1421 O O . ALA B 1 27 ? -15.281 19.469 1.623 1 96.88 27 ALA B O 1
ATOM 1422 N N . LEU B 1 28 ? -15.664 20.531 3.525 1 96.56 28 LEU B N 1
ATOM 1423 C CA . LEU B 1 28 ? -16.547 19.5 4.055 1 96.56 28 LEU B CA 1
ATOM 1424 C C . LEU B 1 28 ? -18.016 19.812 3.746 1 96.56 28 LEU B C 1
ATOM 1426 O O . LEU B 1 28 ? -18.891 19 3.988 1 96.56 28 LEU B O 1
ATOM 1430 N N . ARG B 1 29 ? -18.234 21.047 3.275 1 94.5 29 ARG B N 1
ATOM 1431 C CA . ARG B 1 29 ? -19.578 21.531 2.945 1 94.5 29 ARG B CA 1
ATOM 1432 C C . ARG B 1 29 ? -20.5 21.438 4.156 1 94.5 29 ARG B C 1
ATOM 1434 O O . ARG B 1 29 ? -21.641 20.969 4.047 1 94.5 29 ARG B O 1
ATOM 1441 N N . THR B 1 30 ? -19.984 21.703 5.281 1 92.88 30 THR B N 1
ATOM 1442 C CA . THR B 1 30 ? -20.719 21.766 6.547 1 92.88 30 THR B CA 1
ATOM 1443 C C . THR B 1 30 ? -20.078 22.781 7.484 1 92.88 30 THR B C 1
ATOM 1445 O O . THR B 1 30 ? -18.875 23.078 7.367 1 92.88 30 THR B O 1
ATOM 1448 N N . ASP B 1 31 ? -20.875 23.344 8.352 1 90.81 31 ASP B N 1
ATOM 1449 C CA . ASP B 1 31 ? -20.344 24.266 9.344 1 90.81 31 ASP B CA 1
ATOM 1450 C C . ASP B 1 31 ? -19.453 23.547 10.359 1 90.81 31 ASP B C 1
ATOM 1452 O O . ASP B 1 31 ? -19.891 22.562 10.977 1 90.81 31 ASP B O 1
ATOM 1456 N N . VAL B 1 32 ? -18.234 23.969 10.461 1 89.88 32 VAL B N 1
ATOM 1457 C CA . VAL B 1 32 ? -17.266 23.344 11.359 1 89.88 32 VAL B CA 1
ATOM 1458 C C . VAL B 1 32 ? -16.922 24.312 12.484 1 89.88 32 VAL B C 1
ATOM 1460 O O . VAL B 1 32 ? -16.562 25.469 12.234 1 89.88 32 VAL B O 1
ATOM 1463 N N . ARG B 1 33 ? -17.219 24.016 13.734 1 85.69 33 ARG B N 1
ATOM 1464 C CA . ARG B 1 33 ? -16.719 24.703 14.922 1 85.69 33 ARG B CA 1
ATOM 1465 C C . ARG B 1 33 ? -15.805 23.797 15.734 1 85.69 33 ARG B C 1
ATOM 1467 O O . ARG B 1 33 ? -16.156 22.672 16.062 1 85.69 33 ARG B O 1
ATOM 1474 N N . ILE B 1 34 ? -14.648 24.359 15.961 1 89.88 34 ILE B N 1
ATOM 1475 C CA . ILE B 1 34 ? -13.633 23.484 16.547 1 89.88 34 ILE B CA 1
ATOM 1476 C C . ILE B 1 34 ? -13.102 24.125 17.828 1 89.88 34 ILE B C 1
ATOM 1478 O O . ILE B 1 34 ? -13.047 25.344 17.953 1 89.88 34 ILE B O 1
ATOM 1482 N N . GLU B 1 35 ? -12.867 23.312 18.781 1 92.56 35 GLU B N 1
ATOM 1483 C CA . GLU B 1 35 ? -12.156 23.734 19.984 1 92.56 35 GLU B CA 1
ATOM 1484 C C . GLU B 1 35 ? -10.648 23.703 19.781 1 92.56 35 GLU B C 1
ATOM 1486 O O . GLU B 1 35 ? -10.109 22.703 19.281 1 92.56 35 GLU B O 1
ATOM 1491 N N . TRP B 1 36 ? -10.047 24.797 20.109 1 95.69 36 TRP B N 1
ATOM 1492 C CA . TRP B 1 36 ? -8.602 24.922 19.953 1 95.69 36 TRP B CA 1
ATOM 1493 C C . TRP B 1 36 ? -7.91 24.844 21.312 1 95.69 36 TRP B C 1
ATOM 1495 O O . TRP B 1 36 ? -8.438 25.328 22.312 1 95.69 36 TRP B O 1
ATOM 1505 N N . THR B 1 37 ? -6.75 24.234 21.328 1 95.31 37 THR B N 1
ATOM 1506 C CA . THR B 1 37 ? -5.938 24.156 22.531 1 95.31 37 THR B CA 1
ATOM 1507 C C . THR B 1 37 ? -4.523 24.672 22.266 1 95.31 37 THR B C 1
ATOM 1509 O O . THR B 1 37 ? -4.07 24.703 21.125 1 95.31 37 THR B O 1
ATOM 1512 N N . ALA B 1 38 ? -3.867 25.031 23.312 1 96.19 38 ALA B N 1
ATOM 1513 C CA . ALA B 1 38 ? -2.5 25.531 23.188 1 96.19 38 ALA B CA 1
ATOM 1514 C C . ALA B 1 38 ? -1.563 24.438 22.688 1 96.19 38 ALA B C 1
ATOM 1516 O O . ALA B 1 38 ? -1.673 23.281 23.109 1 96.19 38 ALA B O 1
ATOM 1517 N N . GLN B 1 39 ? -0.643 24.703 21.812 1 95.81 39 GLN B N 1
ATOM 1518 C CA . GLN B 1 39 ? 0.41 23.812 21.344 1 95.81 39 GLN B CA 1
ATOM 1519 C C . GLN B 1 39 ? 1.684 23.969 22.172 1 95.81 39 GLN B C 1
ATOM 1521 O O . GLN B 1 39 ? 2.436 24.922 21.969 1 95.81 39 GLN B O 1
ATOM 1526 N N . PRO B 1 40 ? 1.981 23.047 22.938 1 93.12 40 PRO B N 1
ATOM 1527 C CA . PRO B 1 40 ? 3.139 23.188 23.812 1 93.12 40 PRO B CA 1
ATOM 1528 C C . PRO B 1 40 ? 4.453 23.312 23.062 1 93.12 40 PRO B C 1
ATOM 1530 O O . PRO B 1 40 ? 5.367 24.016 23.516 1 93.12 40 PRO B O 1
ATOM 1533 N N . ALA B 1 41 ? 4.516 22.719 21.953 1 94.06 41 ALA B N 1
ATOM 1534 C CA . ALA B 1 41 ? 5.758 22.719 21.188 1 94.06 41 ALA B CA 1
ATOM 1535 C C . ALA B 1 41 ? 5.93 24.016 20.406 1 94.06 41 ALA B C 1
ATOM 1537 O O . ALA B 1 41 ? 6.996 24.266 19.844 1 94.06 41 ALA B O 1
ATOM 1538 N N . ALA B 1 42 ? 4.852 24.812 20.312 1 94.19 42 ALA B N 1
ATOM 1539 C CA . ALA B 1 42 ? 4.871 26.109 19.641 1 94.19 42 ALA B CA 1
ATOM 1540 C C . ALA B 1 42 ? 4.133 27.172 20.453 1 94.19 42 ALA B C 1
ATOM 1542 O O . ALA B 1 42 ? 2.965 27.469 20.203 1 94.19 42 ALA B O 1
ATOM 1543 N N . PRO B 1 43 ? 4.902 27.781 21.375 1 93.25 43 PRO B N 1
ATOM 1544 C CA . PRO B 1 43 ? 4.254 28.75 22.281 1 93.25 43 PRO B CA 1
ATOM 1545 C C . PRO B 1 43 ? 3.49 29.828 21.516 1 93.25 43 PRO B C 1
ATOM 1547 O O . PRO B 1 43 ? 4.027 30.438 20.594 1 93.25 43 PRO B O 1
ATOM 1550 N N . GLY B 1 44 ? 2.215 30.031 21.953 1 96.06 44 GLY B N 1
ATOM 1551 C CA . GLY B 1 44 ? 1.371 31.047 21.344 1 96.06 44 GLY B CA 1
ATOM 1552 C C . GLY B 1 44 ? 0.494 30.5 20.234 1 96.06 44 GLY B C 1
ATOM 1553 O O . GLY B 1 44 ? -0.46 31.156 19.812 1 96.06 44 GLY B O 1
ATOM 1554 N N . GLU B 1 45 ? 0.876 29.359 19.781 1 97.25 45 GLU B N 1
ATOM 1555 C CA . GLU B 1 45 ? 0.105 28.75 18.703 1 97.25 45 GLU B CA 1
ATOM 1556 C C . GLU B 1 45 ? -0.939 27.781 19.25 1 97.25 45 GLU B C 1
ATOM 1558 O O . GLU B 1 45 ? -0.926 27.453 20.438 1 97.25 45 GLU B O 1
ATOM 1563 N N . LEU B 1 46 ? -1.851 27.438 18.375 1 97.38 46 LEU B N 1
ATOM 1564 C CA . LEU B 1 46 ? -2.953 26.562 18.781 1 97.38 46 LEU B CA 1
ATOM 1565 C C . LEU B 1 46 ? -2.973 25.281 17.938 1 97.38 46 LEU B C 1
ATOM 1567 O O . LEU B 1 46 ? -2.395 25.25 16.859 1 97.38 46 LEU B O 1
ATOM 1571 N N . ARG B 1 47 ? -3.584 24.25 18.453 1 97.25 47 ARG B N 1
ATOM 1572 C CA . ARG B 1 47 ? -3.758 22.969 17.766 1 97.25 47 ARG B CA 1
ATOM 1573 C C . ARG B 1 47 ? -5.195 22.469 17.891 1 97.25 47 ARG B C 1
ATOM 1575 O O . ARG B 1 47 ? -5.945 22.938 18.75 1 97.25 47 ARG B O 1
ATOM 1582 N N . THR B 1 48 ? -5.582 21.578 17 1 96.5 48 THR B N 1
ATOM 1583 C CA . THR B 1 48 ? -6.895 20.953 17.078 1 96.5 48 THR B CA 1
ATOM 1584 C C . THR B 1 48 ? -6.922 19.672 16.25 1 96.5 48 THR B C 1
ATOM 1586 O O . THR B 1 48 ? -5.984 19.391 15.5 1 96.5 48 THR B O 1
ATOM 1589 N N . GLU B 1 49 ? -7.902 18.875 16.422 1 96.06 49 GLU B N 1
ATOM 1590 C CA . GLU B 1 49 ? -8.172 17.688 15.617 1 96.06 49 GLU B CA 1
ATOM 1591 C C . GLU B 1 49 ? -9.656 17.578 15.281 1 96.06 49 GLU B C 1
ATOM 1593 O O . GLU B 1 49 ? -10.508 17.938 16.094 1 96.06 49 GLU B O 1
ATOM 1598 N N . LEU B 1 50 ? -9.906 17.109 14.164 1 96 50 LEU B N 1
ATOM 1599 C CA . LEU B 1 50 ? -11.281 16.953 13.688 1 96 50 LEU B CA 1
ATOM 1600 C C . LEU B 1 50 ? -11.438 15.68 12.867 1 96 50 LEU B C 1
ATOM 1602 O O . LEU B 1 50 ? -10.711 15.461 11.906 1 96 50 LEU B O 1
ATOM 1606 N N . SER B 1 51 ? -12.414 14.828 13.312 1 96.88 51 SER B N 1
ATOM 1607 C CA . SER B 1 51 ? -12.789 13.68 12.484 1 96.88 51 SER B CA 1
ATOM 1608 C C . SER B 1 51 ? -13.812 14.07 11.43 1 96.88 51 SER B C 1
ATOM 1610 O O . SER B 1 51 ? -14.648 14.945 11.656 1 96.88 51 SER B O 1
ATOM 1612 N N . TRP B 1 52 ? -13.711 13.398 10.328 1 96.81 52 TRP B N 1
ATOM 1613 C CA . TRP B 1 52 ? -14.633 13.75 9.25 1 96.81 52 TRP B CA 1
ATOM 1614 C C . TRP B 1 52 ? -15.07 12.5 8.484 1 96.81 52 TRP B C 1
ATOM 1616 O O . TRP B 1 52 ? -14.438 11.453 8.578 1 96.81 52 TRP B O 1
ATOM 1626 N N . ASN B 1 53 ? -16.203 12.578 7.793 1 96.62 53 ASN B N 1
ATOM 1627 C CA . ASN B 1 53 ? -16.719 11.625 6.82 1 96.62 53 ASN B CA 1
ATOM 1628 C C . ASN B 1 53 ? -17.094 12.32 5.512 1 96.62 53 ASN B C 1
ATOM 1630 O O . ASN B 1 53 ? -17.516 13.477 5.512 1 96.62 53 ASN B O 1
ATOM 1634 N N . GLY B 1 54 ? -16.859 11.75 4.398 1 96.75 54 GLY B N 1
ATOM 1635 C CA . GLY B 1 54 ? -17.156 12.32 3.094 1 96.75 54 GLY B CA 1
ATOM 1636 C C . GLY B 1 54 ? -16.766 11.414 1.942 1 96.75 54 GLY B C 1
ATOM 1637 O O . GLY B 1 54 ? -16.359 10.266 2.156 1 96.75 54 GLY B O 1
ATOM 1638 N N . PRO B 1 55 ? -17.031 11.859 0.792 1 97.38 55 PRO B N 1
ATOM 1639 C CA . PRO B 1 55 ? -16.625 11.062 -0.367 1 97.38 55 PRO B CA 1
ATOM 1640 C C . PRO B 1 55 ? -15.102 10.914 -0.469 1 97.38 55 PRO B C 1
ATOM 1642 O O . PRO B 1 55 ? -14.359 11.773 0.024 1 97.38 55 PRO B O 1
ATOM 1645 N N . SER B 1 56 ? -14.648 9.75 -1.101 1 97.75 56 SER B N 1
ATOM 1646 C CA . SER B 1 56 ? -13.227 9.602 -1.391 1 97.75 56 SER B CA 1
ATOM 1647 C C . SER B 1 56 ? -12.672 10.836 -2.094 1 97.75 56 SER B C 1
ATOM 1649 O O . SER B 1 56 ? -13.312 11.383 -2.996 1 97.75 56 SER B O 1
ATOM 1651 N N . GLY B 1 57 ? -11.5 11.25 -1.658 1 98.06 57 GLY B N 1
ATOM 1652 C CA . GLY B 1 57 ? -10.922 12.469 -2.197 1 98.06 57 GLY B CA 1
ATOM 1653 C C . GLY B 1 57 ? -11.07 13.664 -1.271 1 98.06 57 GLY B C 1
ATOM 1654 O O . GLY B 1 57 ? -10.461 14.711 -1.498 1 98.06 57 GLY B O 1
ATOM 1655 N N . THR B 1 58 ? -11.812 13.57 -0.19 1 98.25 58 THR B N 1
ATOM 1656 C CA . THR B 1 58 ? -12.086 14.664 0.744 1 98.25 58 THR B CA 1
ATOM 1657 C C . THR B 1 58 ? -10.797 15.117 1.432 1 98.25 58 THR B C 1
ATOM 1659 O O . THR B 1 58 ? -10.617 16.312 1.688 1 98.25 58 THR B O 1
ATOM 1662 N N . ALA B 1 59 ? -9.898 14.18 1.741 1 98.62 59 ALA B N 1
ATOM 1663 C CA . ALA B 1 59 ? -8.633 14.57 2.352 1 98.62 59 ALA B CA 1
ATOM 1664 C C . ALA B 1 59 ? -7.867 15.539 1.455 1 98.62 59 ALA B C 1
ATOM 1666 O O . ALA B 1 59 ? -7.289 16.516 1.938 1 98.62 59 ALA B O 1
ATOM 1667 N N . SER B 1 60 ? -7.902 15.211 0.181 1 98.56 60 SER B N 1
ATOM 1668 C CA . SER B 1 60 ? -7.242 16.094 -0.779 1 98.56 60 SER B CA 1
ATOM 1669 C C . SER B 1 60 ? -7.887 17.469 -0.801 1 98.56 60 SER B C 1
ATOM 1671 O O . SER B 1 60 ? -7.191 18.484 -0.861 1 98.56 60 SER B O 1
ATOM 1673 N N . ALA B 1 61 ? -9.195 17.484 -0.76 1 98.38 61 ALA B N 1
ATOM 1674 C CA . ALA B 1 61 ? -9.922 18.75 -0.74 1 98.38 61 ALA B CA 1
ATOM 1675 C C . ALA B 1 61 ? -9.586 19.562 0.508 1 98.38 61 ALA B C 1
ATOM 1677 O O . ALA B 1 61 ? -9.375 20.766 0.431 1 98.38 61 ALA B O 1
ATOM 1678 N N . ILE B 1 62 ? -9.523 18.906 1.606 1 98.5 62 ILE B N 1
ATOM 1679 C CA . ILE B 1 62 ? -9.203 19.547 2.877 1 98.5 62 ILE B CA 1
ATOM 1680 C C . ILE B 1 62 ? -7.793 20.125 2.814 1 98.5 62 ILE B C 1
ATOM 1682 O O . ILE B 1 62 ? -7.586 21.297 3.145 1 98.5 62 ILE B O 1
ATOM 1686 N N . ALA B 1 63 ? -6.863 19.312 2.367 1 98.62 63 ALA B N 1
ATOM 1687 C CA . ALA B 1 63 ? -5.473 19.766 2.285 1 98.62 63 ALA B CA 1
ATOM 1688 C C . ALA B 1 63 ? -5.34 20.969 1.354 1 98.62 63 ALA B C 1
ATOM 1690 O O . ALA B 1 63 ? -4.625 21.922 1.662 1 98.62 63 ALA B O 1
ATOM 1691 N N . SER B 1 64 ? -6.012 20.875 0.241 1 97.88 64 SER B N 1
ATOM 1692 C CA . SER B 1 64 ? -5.977 21.953 -0.741 1 97.88 64 SER B CA 1
ATOM 1693 C C . SER B 1 64 ? -6.516 23.266 -0.154 1 97.88 64 SER B C 1
ATOM 1695 O O . SER B 1 64 ? -5.98 24.344 -0.421 1 97.88 64 SER B O 1
ATOM 1697 N N . ALA B 1 65 ? -7.516 23.172 0.622 1 97.75 65 ALA B N 1
ATOM 1698 C CA . ALA B 1 65 ? -8.125 24.344 1.242 1 97.75 65 ALA B CA 1
ATOM 1699 C C . ALA B 1 65 ? -7.211 24.922 2.314 1 97.75 65 ALA B C 1
ATOM 1701 O O . ALA B 1 65 ? -7.023 26.141 2.379 1 97.75 65 ALA B O 1
ATOM 1702 N N . LEU B 1 66 ? -6.621 24.125 3.098 1 97.75 66 LEU B N 1
ATOM 1703 C CA . LEU B 1 66 ? -5.828 24.562 4.246 1 97.75 66 LEU B CA 1
ATOM 1704 C C . LEU B 1 66 ? -4.484 25.125 3.795 1 97.75 66 LEU B C 1
ATOM 1706 O O . LEU B 1 66 ? -3.938 26.031 4.438 1 97.75 66 LEU B O 1
ATOM 1710 N N . LYS B 1 67 ? -4.02 24.562 2.709 1 96.75 67 LYS B N 1
ATOM 1711 C CA . LYS B 1 67 ? -2.678 24.953 2.277 1 96.75 67 LYS B CA 1
ATOM 1712 C C . LYS B 1 67 ? -2.641 26.422 1.86 1 96.75 67 LYS B C 1
ATOM 1714 O O . LYS B 1 67 ? -1.563 27.016 1.746 1 96.75 67 LYS B O 1
ATOM 1719 N N . ALA B 1 68 ? -3.824 27.047 1.638 1 95.44 68 ALA B N 1
ATOM 1720 C CA . ALA B 1 68 ? -3.924 28.469 1.329 1 95.44 68 ALA B CA 1
ATOM 1721 C C . ALA B 1 68 ? -3.334 29.328 2.453 1 95.44 68 ALA B C 1
ATOM 1723 O O . ALA B 1 68 ? -3.037 30.5 2.26 1 95.44 68 ALA B O 1
ATOM 1724 N N . TRP B 1 69 ? -3.145 28.781 3.598 1 95.25 69 TRP B N 1
ATOM 1725 C CA . TRP B 1 69 ? -2.527 29.422 4.758 1 95.25 69 TRP B CA 1
ATOM 1726 C C . TRP B 1 69 ? -1.22 28.734 5.125 1 95.25 69 TRP B C 1
ATOM 1728 O O . TRP B 1 69 ? -1.195 27.859 6.004 1 95.25 69 TRP B O 1
ATOM 1738 N N . PRO B 1 70 ? -0.133 29.172 4.605 1 94.44 70 PRO B N 1
ATOM 1739 C CA . PRO B 1 70 ? 1.115 28.422 4.562 1 94.44 70 PRO B CA 1
ATOM 1740 C C . PRO B 1 70 ? 1.762 28.266 5.938 1 94.44 70 PRO B C 1
ATOM 1742 O O . PRO B 1 70 ? 2.678 27.453 6.105 1 94.44 70 PRO B O 1
ATOM 1745 N N . THR B 1 71 ? 1.284 29 6.953 1 95.19 71 THR B N 1
ATOM 1746 C CA . THR B 1 71 ? 1.897 28.922 8.273 1 95.19 71 THR B CA 1
ATOM 1747 C C . THR B 1 71 ? 1.344 27.734 9.055 1 95.19 71 THR B C 1
ATOM 1749 O O . THR B 1 71 ? 1.896 27.344 10.086 1 95.19 71 THR B O 1
ATOM 1752 N N . LEU B 1 72 ? 0.311 27.172 8.547 1 97.5 72 LEU B N 1
ATOM 1753 C CA . LEU B 1 72 ? -0.314 26.047 9.242 1 97.5 72 LEU B CA 1
ATOM 1754 C C . LEU B 1 72 ? 0.553 24.797 9.148 1 97.5 72 LEU B C 1
ATOM 1756 O O . LEU B 1 72 ? 1.135 24.516 8.102 1 97.5 72 LEU B O 1
ATOM 1760 N N . VAL B 1 73 ? 0.66 24.062 10.25 1 97.75 73 VAL B N 1
ATOM 1761 C CA . VAL B 1 73 ? 1.193 22.703 10.273 1 97.75 73 VAL B CA 1
ATOM 1762 C C . VAL B 1 73 ? 0.055 21.703 10.461 1 97.75 73 VAL B C 1
ATOM 1764 O O . VAL B 1 73 ? -0.621 21.719 11.492 1 97.75 73 VAL B O 1
ATOM 1767 N N . PHE B 1 74 ? -0.148 20.891 9.461 1 98.12 74 PHE B N 1
ATOM 1768 C CA . PHE B 1 74 ? -1.31 20.031 9.609 1 98.12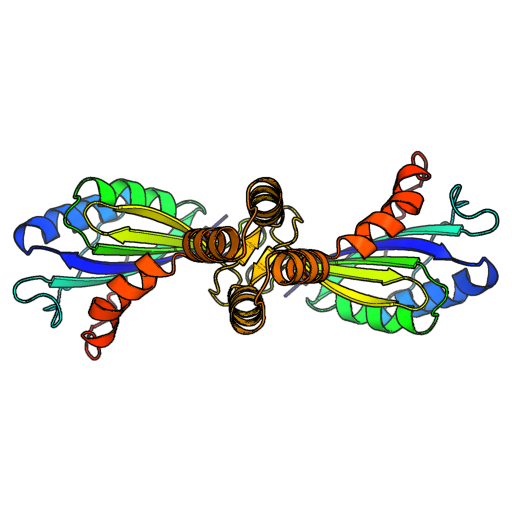 74 PHE B CA 1
ATOM 1769 C C . PHE B 1 74 ? -1.078 18.688 8.906 1 98.12 74 PHE B C 1
ATOM 1771 O O . PHE B 1 74 ? -0.146 18.562 8.117 1 98.12 74 PHE B O 1
ATOM 1778 N N . GLU B 1 75 ? -1.838 17.719 9.242 1 98.31 75 GLU B N 1
ATOM 1779 C CA . GLU B 1 75 ? -1.947 16.406 8.617 1 98.31 75 GLU B CA 1
ATOM 1780 C C . GLU B 1 75 ? -3.406 16.031 8.375 1 98.31 75 GLU B C 1
ATOM 1782 O O . GLU B 1 75 ? -4.273 16.312 9.203 1 98.31 75 GLU B O 1
ATOM 1787 N N . VAL B 1 76 ? -3.619 15.422 7.273 1 98.69 76 VAL B N 1
ATOM 1788 C CA . VAL B 1 76 ? -4.941 14.898 6.949 1 98.69 76 VAL B CA 1
ATOM 1789 C C . VAL B 1 76 ? -4.836 13.43 6.547 1 98.69 76 VAL B C 1
ATOM 1791 O O . VAL B 1 76 ? -3.93 13.047 5.801 1 98.69 76 VAL B O 1
ATOM 1794 N N . THR B 1 77 ? -5.727 12.609 7.062 1 98.69 77 THR B N 1
ATOM 1795 C CA . THR B 1 77 ? -5.758 11.203 6.676 1 98.69 77 THR B CA 1
ATOM 1796 C C . THR B 1 77 ? -7.094 10.852 6.027 1 98.69 77 THR B C 1
ATOM 1798 O O . THR B 1 77 ? -8.117 11.461 6.336 1 98.69 77 THR B O 1
ATOM 1801 N N . GLU B 1 78 ? -7.102 9.992 5.168 1 98.75 78 GLU B N 1
ATOM 1802 C CA . GLU B 1 78 ? -8.273 9.375 4.555 1 98.75 78 GLU B CA 1
ATOM 1803 C C . GLU B 1 78 ? -8.172 7.852 4.594 1 98.75 78 GLU B C 1
ATOM 1805 O O . GLU B 1 78 ? -7.176 7.277 4.148 1 98.75 78 GLU B O 1
ATOM 1810 N N . ASP B 1 79 ? -9.164 7.207 5.172 1 98.38 79 ASP B N 1
ATOM 1811 C CA . ASP B 1 79 ? -9.195 5.75 5.25 1 98.38 79 ASP B CA 1
ATOM 1812 C C . ASP B 1 79 ? -9.43 5.129 3.877 1 98.38 79 ASP B C 1
ATOM 1814 O O . ASP B 1 79 ? -10.141 5.699 3.047 1 98.38 79 ASP B O 1
ATOM 1818 N N . PRO B 1 80 ? -8.789 3.979 3.643 1 97.88 80 PRO B N 1
ATOM 1819 C CA . PRO B 1 80 ? -9.094 3.283 2.389 1 97.88 80 PRO B CA 1
ATOM 1820 C C . PRO B 1 80 ? -10.531 2.773 2.328 1 97.88 80 PRO B C 1
ATOM 1822 O O . PRO B 1 80 ? -11.195 2.666 3.363 1 97.88 80 PRO B O 1
ATOM 1825 N N . THR B 1 81 ? -11.047 2.605 1.102 1 96.69 81 THR B N 1
ATOM 1826 C CA . THR B 1 81 ? -12.281 1.894 0.803 1 96.69 81 THR B CA 1
ATOM 1827 C C . THR B 1 81 ? -12.008 0.675 -0.073 1 96.69 81 THR B C 1
ATOM 1829 O O . THR B 1 81 ? -10.852 0.391 -0.406 1 96.69 81 THR B O 1
ATOM 1832 N N . ALA B 1 82 ? -13.023 -0.044 -0.42 1 93.56 82 ALA B N 1
ATOM 1833 C CA . ALA B 1 82 ? -12.852 -1.169 -1.334 1 93.56 82 ALA B CA 1
ATOM 1834 C C . ALA B 1 82 ? -12.367 -0.693 -2.701 1 93.56 82 ALA B C 1
ATOM 1836 O O . ALA B 1 82 ? -11.781 -1.467 -3.465 1 93.56 82 ALA B O 1
ATOM 1837 N N . GLY B 1 83 ? -12.562 0.593 -2.967 1 96.19 83 GLY B N 1
ATOM 1838 C CA . GLY B 1 83 ? -12.258 1.086 -4.301 1 96.19 83 GLY B CA 1
ATOM 1839 C C . GLY B 1 83 ? -11.18 2.152 -4.312 1 96.19 83 GLY B C 1
ATOM 1840 O O . GLY B 1 83 ? -10.773 2.619 -5.379 1 96.19 83 GLY B O 1
ATOM 1841 N N . THR B 1 84 ? -10.742 2.574 -3.141 1 97.69 84 THR B N 1
ATOM 1842 C CA . THR B 1 84 ? -9.727 3.617 -3.078 1 97.69 84 THR B CA 1
ATOM 1843 C C . THR B 1 84 ? -8.688 3.289 -2.012 1 97.69 84 THR B C 1
ATOM 1845 O O . THR B 1 84 ? -9.008 2.699 -0.98 1 97.69 84 THR B O 1
ATOM 1848 N N . ASP B 1 85 ? -7.473 3.646 -2.295 1 97.81 85 ASP B N 1
ATOM 1849 C CA . ASP B 1 85 ? -6.395 3.471 -1.325 1 97.81 85 ASP B CA 1
ATOM 1850 C C . ASP B 1 85 ? -6.453 4.539 -0.238 1 97.81 85 ASP B C 1
ATOM 1852 O O . ASP B 1 85 ? -7.02 5.617 -0.448 1 97.81 85 ASP B O 1
ATOM 1856 N N . GLY B 1 86 ? -5.898 4.266 0.919 1 98.5 86 GLY B N 1
ATOM 1857 C CA . GLY B 1 86 ? -5.742 5.273 1.959 1 98.5 86 GLY B CA 1
ATOM 1858 C C . GLY B 1 86 ? -4.672 6.297 1.64 1 98.5 86 GLY B C 1
ATOM 1859 O O . GLY B 1 86 ? -3.814 6.062 0.786 1 98.5 86 GLY B O 1
ATOM 1860 N N . GLU B 1 87 ? -4.777 7.391 2.377 1 98.62 87 GLU B N 1
ATOM 1861 C CA . GLU B 1 87 ? -3.816 8.453 2.104 1 98.62 87 GLU B CA 1
ATOM 1862 C C . GLU B 1 87 ? -3.529 9.273 3.357 1 98.62 87 GLU B C 1
ATOM 1864 O O . GLU B 1 87 ? -4.41 9.453 4.203 1 98.62 87 GLU B O 1
ATOM 1869 N N . ARG B 1 88 ? -2.33 9.695 3.473 1 98.62 88 ARG B N 1
ATOM 1870 C CA . ARG B 1 88 ? -1.887 10.68 4.453 1 98.62 88 ARG B CA 1
ATOM 1871 C C . ARG B 1 88 ? -1.26 11.891 3.766 1 98.62 88 ARG B C 1
ATOM 1873 O O . ARG B 1 88 ? -0.395 11.734 2.9 1 98.62 88 ARG B O 1
ATOM 1880 N N . ILE B 1 89 ? -1.728 13.039 4.148 1 98.75 89 ILE B N 1
ATOM 1881 C CA . ILE B 1 89 ? -1.222 14.297 3.615 1 98.75 89 ILE B CA 1
ATOM 1882 C C . ILE B 1 89 ? -0.694 15.164 4.754 1 98.75 89 ILE B C 1
ATOM 1884 O O . ILE B 1 89 ? -1.372 15.352 5.766 1 98.75 89 ILE B O 1
ATOM 1888 N N . ALA B 1 90 ? 0.523 15.664 4.582 1 98.62 90 ALA B N 1
ATOM 1889 C CA . ALA B 1 90 ? 1.113 16.531 5.605 1 98.62 90 ALA B CA 1
ATOM 1890 C C . ALA B 1 90 ? 1.591 17.844 5 1 98.62 90 ALA B C 1
ATOM 1892 O O . ALA B 1 90 ? 2.027 17.891 3.848 1 98.62 90 ALA B O 1
ATOM 1893 N N . HIS B 1 91 ? 1.476 18.875 5.77 1 98.44 91 HIS B N 1
ATOM 1894 C CA . HIS B 1 91 ? 1.921 20.203 5.359 1 98.44 91 HIS B CA 1
ATOM 1895 C C . HIS B 1 91 ? 2.783 20.859 6.438 1 98.44 91 HIS B C 1
ATOM 1897 O O . HIS B 1 91 ? 2.404 20.875 7.609 1 98.44 91 HIS B O 1
ATOM 1903 N N . LEU B 1 92 ? 3.945 21.234 6.055 1 96.94 92 LEU B N 1
ATOM 1904 C CA . LEU B 1 92 ? 4.863 22.031 6.859 1 96.94 92 LEU B CA 1
ATOM 1905 C C . LEU B 1 92 ? 5.203 23.328 6.152 1 96.94 92 LEU B C 1
ATOM 1907 O O . LEU B 1 92 ? 5.48 23.344 4.949 1 96.94 92 LEU B O 1
ATOM 1911 N N . PRO B 1 93 ? 5.215 24.375 6.945 1 94.81 93 PRO B N 1
ATOM 1912 C CA . PRO B 1 93 ? 5.57 25.656 6.328 1 94.81 93 PRO B CA 1
ATOM 1913 C C . PRO B 1 93 ? 6.879 25.594 5.547 1 94.81 93 PRO B C 1
ATOM 1915 O O . PRO B 1 93 ? 7.879 25.062 6.047 1 94.81 93 PRO B O 1
ATOM 1918 N N . GLY B 1 94 ? 6.879 26.094 4.266 1 92.62 94 GLY B N 1
ATOM 1919 C CA . GLY B 1 94 ? 8.078 26.172 3.447 1 92.62 94 GLY B CA 1
ATOM 1920 C C . GLY B 1 94 ? 8.375 24.891 2.691 1 92.62 94 GLY B C 1
ATOM 1921 O O . GLY B 1 94 ? 9.273 24.844 1.852 1 92.62 94 GLY B O 1
ATOM 1922 N N . ARG B 1 95 ? 7.723 23.734 2.848 1 90.94 95 ARG B N 1
ATOM 1923 C CA . ARG B 1 95 ? 8.023 22.438 2.223 1 90.94 95 ARG B CA 1
ATOM 1924 C C . ARG B 1 95 ? 6.906 22.016 1.276 1 90.94 95 ARG B C 1
ATOM 1926 O O . ARG B 1 95 ? 7.094 21.125 0.444 1 90.94 95 ARG B O 1
ATOM 1933 N N . GLY B 1 96 ? 5.777 22.625 1.314 1 87.56 96 GLY B N 1
ATOM 1934 C CA . GLY B 1 96 ? 4.637 22.172 0.534 1 87.56 96 GLY B CA 1
ATOM 1935 C C . GLY B 1 96 ? 3.963 20.938 1.125 1 87.56 96 GLY B C 1
ATOM 1936 O O . GLY B 1 96 ? 4.125 20.656 2.311 1 87.56 96 GLY B O 1
ATOM 1937 N N . LEU B 1 97 ? 3.188 20.219 0.253 1 97.06 97 LEU B N 1
ATOM 1938 C CA . LEU B 1 97 ? 2.445 19.062 0.721 1 97.06 97 LEU B CA 1
ATOM 1939 C C . LEU B 1 97 ? 3.256 17.781 0.524 1 97.06 97 LEU B C 1
ATOM 1941 O O . LEU B 1 97 ? 3.887 17.594 -0.519 1 97.06 97 LEU B O 1
ATOM 1945 N N . PHE B 1 98 ? 3.383 17.016 1.528 1 98.44 98 PHE B N 1
ATOM 1946 C CA . PHE B 1 98 ? 3.82 15.633 1.417 1 98.44 98 PHE B CA 1
ATOM 1947 C C . PHE B 1 98 ? 2.625 14.688 1.356 1 98.44 98 PHE B C 1
ATOM 1949 O O . PHE B 1 98 ? 1.714 14.781 2.182 1 98.44 98 PHE B O 1
ATOM 1956 N N . ARG B 1 99 ? 2.592 13.797 0.399 1 98.56 99 ARG B N 1
ATOM 1957 C CA . ARG B 1 99 ? 1.509 12.828 0.241 1 98.56 99 ARG B CA 1
ATOM 1958 C C . ARG B 1 99 ? 2.049 11.406 0.199 1 98.56 99 ARG B C 1
ATOM 1960 O O . ARG B 1 99 ? 3.057 11.133 -0.458 1 98.56 99 ARG B O 1
ATOM 1967 N N . ALA B 1 100 ? 1.376 10.555 0.848 1 98.56 100 ALA B N 1
ATOM 1968 C CA . ALA B 1 100 ? 1.752 9.141 0.81 1 98.56 100 ALA B CA 1
ATOM 1969 C C . ALA B 1 100 ? 0.519 8.242 0.868 1 98.56 100 ALA B C 1
ATOM 1971 O O . ALA B 1 100 ? -0.433 8.531 1.597 1 98.56 100 ALA B O 1
ATOM 1972 N N . GLN B 1 101 ? 0.597 7.188 0.125 1 98.69 101 GLN B N 1
ATOM 1973 C CA . GLN B 1 101 ? -0.409 6.133 0.23 1 98.69 101 GLN B CA 1
ATOM 1974 C C . GLN B 1 101 ? -0.264 5.363 1.539 1 98.69 101 GLN B C 1
ATOM 1976 O O . GLN B 1 101 ? 0.851 5.152 2.021 1 98.69 101 GLN B O 1
ATOM 1981 N N . THR B 1 102 ? -1.459 4.879 2.15 1 98.5 102 THR B N 1
ATOM 1982 C CA . THR B 1 102 ? -1.407 4.113 3.393 1 98.5 102 THR B CA 1
ATOM 1983 C C . THR B 1 102 ? -2.199 2.818 3.266 1 98.5 102 THR B C 1
ATOM 1985 O O . THR B 1 102 ? -3.17 2.75 2.508 1 98.5 102 THR B O 1
ATOM 1988 N N . SER B 1 103 ? -1.748 1.818 3.98 1 97.81 103 SER B N 1
ATOM 1989 C CA . SER B 1 103 ? -2.49 0.57 4.117 1 97.81 103 SER B CA 1
ATOM 1990 C C . SER B 1 103 ? -3.68 0.734 5.059 1 97.81 103 SER B C 1
ATOM 1992 O O . SER B 1 103 ? -3.924 1.828 5.574 1 97.81 103 SER B O 1
ATOM 1994 N N . VAL B 1 104 ? -4.406 -0.325 5.305 1 97 104 VAL B N 1
ATOM 1995 C CA . VAL B 1 104 ? -5.617 -0.308 6.121 1 97 104 VAL B CA 1
ATOM 1996 C C . VAL B 1 104 ? -5.266 0.06 7.562 1 97 104 VAL B C 1
ATOM 1998 O O . VAL B 1 104 ? -6.062 0.698 8.258 1 97 104 VAL B O 1
ATOM 2001 N N . ASN B 1 105 ? -4.047 -0.353 7.945 1 96.06 105 ASN B N 1
ATOM 2002 C CA . ASN B 1 105 ? -3.658 -0.066 9.32 1 96.06 105 ASN B CA 1
ATOM 2003 C C . ASN B 1 105 ? -3.023 1.315 9.445 1 96.06 105 ASN B C 1
ATOM 2005 O O . ASN B 1 105 ? -2.568 1.696 10.531 1 96.06 105 ASN B O 1
ATOM 2009 N N . GLY B 1 106 ? -2.875 2.043 8.367 1 96.94 106 GLY B N 1
ATOM 2010 C CA . GLY B 1 106 ? -2.418 3.422 8.422 1 96.94 106 GLY B CA 1
ATOM 2011 C C . GLY B 1 106 ? -0.942 3.574 8.109 1 96.94 106 GLY B C 1
ATOM 2012 O O . GLY B 1 106 ? -0.421 4.691 8.07 1 96.94 106 GLY B O 1
ATOM 2013 N N . ASP B 1 107 ? -0.257 2.439 7.875 1 97.62 107 ASP B N 1
ATOM 2014 C CA . ASP B 1 107 ? 1.16 2.518 7.531 1 97.62 107 ASP B CA 1
ATOM 2015 C C . ASP B 1 107 ? 1.354 3.023 6.105 1 97.62 107 ASP B C 1
ATOM 2017 O O . ASP B 1 107 ? 0.595 2.66 5.203 1 97.62 107 ASP B O 1
ATOM 2021 N N . ILE B 1 108 ? 2.412 3.777 5.953 1 98.62 108 ILE B N 1
ATOM 2022 C CA . ILE B 1 108 ? 2.766 4.234 4.613 1 98.62 108 ILE B CA 1
ATOM 2023 C C . ILE B 1 108 ? 3.18 3.041 3.756 1 98.62 108 ILE B C 1
ATOM 2025 O O . ILE B 1 108 ? 3.891 2.148 4.227 1 98.62 108 ILE B O 1
ATOM 2029 N N . VAL B 1 109 ? 2.709 3.002 2.559 1 98.81 109 VAL B N 1
ATOM 2030 C CA . VAL B 1 109 ? 3.131 2.02 1.565 1 98.81 109 VAL B CA 1
ATOM 2031 C C . VAL B 1 109 ? 3.645 2.734 0.318 1 98.81 109 VAL B C 1
ATOM 2033 O O . VAL B 1 109 ? 3.135 3.795 -0.051 1 98.81 109 VAL B O 1
ATOM 2036 N N . ILE B 1 110 ? 4.676 2.152 -0.263 1 98.88 110 ILE B N 1
ATOM 2037 C CA . ILE B 1 110 ? 5.293 2.713 -1.461 1 98.88 110 ILE B CA 1
ATOM 2038 C C . ILE B 1 110 ? 5.039 1.791 -2.652 1 98.88 110 ILE B C 1
ATOM 2040 O O . ILE B 1 110 ? 5.254 0.58 -2.564 1 98.88 110 ILE B O 1
ATOM 2044 N N . SER B 1 111 ? 4.574 2.369 -3.725 1 98.69 111 SER B N 1
ATOM 2045 C CA . SER B 1 111 ? 4.188 1.573 -4.887 1 98.69 111 SER B CA 1
ATOM 2046 C C . SER B 1 111 ? 5.41 0.984 -5.582 1 98.69 111 SER B C 1
ATOM 2048 O O . SER B 1 111 ? 6.496 1.571 -5.551 1 98.69 111 SER B O 1
ATOM 2050 N N . GLU B 1 112 ? 5.25 -0.063 -6.285 1 98.69 112 GLU B N 1
ATOM 2051 C CA . GLU B 1 112 ? 6.324 -0.68 -7.059 1 98.69 112 GLU B CA 1
ATOM 2052 C C . GLU B 1 112 ? 6.879 0.286 -8.102 1 98.69 112 GLU B C 1
ATOM 2054 O O . GLU B 1 112 ? 8.078 0.287 -8.375 1 98.69 112 GLU B O 1
ATOM 2059 N N . ASN B 1 113 ? 6.004 1.115 -8.68 1 98.12 113 ASN B N 1
ATOM 2060 C CA . ASN B 1 113 ? 6.449 2.061 -9.703 1 98.12 113 ASN B CA 1
ATOM 2061 C C . ASN B 1 113 ? 7.402 3.102 -9.125 1 98.12 113 ASN B C 1
ATOM 2063 O O . ASN B 1 113 ? 8.406 3.449 -9.75 1 98.12 113 ASN B O 1
ATOM 2067 N N . GLN B 1 114 ? 7.145 3.592 -7.926 1 98.69 114 GLN B N 1
ATOM 2068 C CA . GLN B 1 114 ? 8.023 4.539 -7.25 1 98.69 114 GLN B CA 1
ATOM 2069 C C . GLN B 1 114 ? 9.383 3.914 -6.949 1 98.69 114 GLN B C 1
ATOM 2071 O O . GLN B 1 114 ? 10.422 4.555 -7.125 1 98.69 114 GLN B O 1
ATOM 2076 N N . LEU B 1 115 ? 9.352 2.67 -6.543 1 98.75 115 LEU B N 1
ATOM 2077 C CA . LEU B 1 115 ? 10.594 1.998 -6.176 1 98.75 115 LEU B CA 1
ATOM 2078 C C . LEU B 1 115 ? 11.406 1.639 -7.414 1 98.75 115 LEU B C 1
ATOM 2080 O O . LEU B 1 115 ? 12.641 1.729 -7.402 1 98.75 115 LEU B O 1
ATOM 2084 N N . ARG B 1 116 ? 10.75 1.245 -8.453 1 98.06 116 ARG B N 1
ATOM 2085 C CA . ARG B 1 116 ? 11.461 0.963 -9.695 1 98.06 116 ARG B CA 1
ATOM 2086 C C . ARG B 1 116 ? 12.109 2.227 -10.258 1 98.06 116 ARG B C 1
ATOM 2088 O O . ARG B 1 116 ? 13.219 2.18 -10.789 1 98.06 116 ARG B O 1
ATOM 2095 N N . ALA B 1 117 ? 11.406 3.348 -10.164 1 98.5 117 ALA B N 1
ATOM 2096 C CA . ALA B 1 117 ? 11.977 4.621 -10.594 1 98.5 117 ALA B CA 1
ATOM 2097 C C . ALA B 1 117 ? 13.227 4.961 -9.789 1 98.5 117 ALA B C 1
ATOM 2099 O O . ALA B 1 117 ? 14.219 5.438 -10.344 1 98.5 117 ALA B O 1
ATOM 2100 N N . LEU B 1 118 ? 13.172 4.699 -8.508 1 98.62 118 LEU B N 1
ATOM 2101 C CA . LEU B 1 118 ? 14.336 4.926 -7.656 1 98.62 118 LEU B CA 1
ATOM 2102 C C . LEU B 1 118 ? 15.508 4.047 -8.086 1 98.62 118 LEU B C 1
ATOM 2104 O O . LEU B 1 118 ? 16.641 4.523 -8.195 1 98.62 118 LEU B O 1
ATOM 2108 N N . CYS B 1 119 ? 15.25 2.803 -8.406 1 97.75 119 CYS B N 1
ATOM 2109 C CA . CYS B 1 119 ? 16.297 1.874 -8.828 1 97.75 119 CYS B CA 1
ATOM 2110 C C . CYS B 1 119 ? 16.938 2.336 -10.125 1 97.75 119 CYS B C 1
ATOM 2112 O O . CYS B 1 119 ? 18.141 2.129 -10.336 1 97.75 119 CYS B O 1
ATOM 2114 N N . GLU B 1 120 ? 16.156 2.951 -10.945 1 97.31 120 GLU B N 1
ATOM 2115 C CA . GLU B 1 120 ? 16.656 3.41 -12.234 1 97.31 120 GLU B CA 1
ATOM 2116 C C . GLU B 1 120 ? 17.594 4.609 -12.078 1 97.31 120 GLU B C 1
ATOM 2118 O O . GLU B 1 120 ? 18.531 4.789 -12.859 1 97.31 120 GLU B O 1
ATOM 2123 N N . SER B 1 121 ? 17.359 5.352 -11.078 1 97.62 121 SER B N 1
ATOM 2124 C CA . SER B 1 121 ? 18.078 6.621 -10.977 1 97.62 121 SER B CA 1
ATOM 2125 C C . SER B 1 121 ? 19.219 6.539 -9.953 1 97.62 121 SER B C 1
ATOM 2127 O O . SER B 1 121 ? 20.219 7.234 -10.086 1 97.62 121 SER B O 1
ATOM 2129 N N . ALA B 1 122 ? 19.109 5.711 -8.961 1 98.06 122 ALA B N 1
ATOM 2130 C CA . ALA B 1 122 ? 20.078 5.645 -7.879 1 98.06 122 ALA B CA 1
ATOM 2131 C C . ALA B 1 122 ? 21.344 4.906 -8.312 1 98.06 122 ALA B C 1
ATOM 2133 O O . ALA B 1 122 ? 21.266 3.924 -9.055 1 98.06 122 ALA B O 1
ATOM 2134 N N . ARG B 1 123 ? 22.516 5.414 -7.797 1 97.31 123 ARG B N 1
ATOM 2135 C CA . ARG B 1 123 ? 23.797 4.812 -8.18 1 97.31 123 ARG B CA 1
ATOM 2136 C C . ARG B 1 123 ? 24.609 4.43 -6.953 1 97.31 123 ARG B C 1
ATOM 2138 O O . ARG B 1 123 ? 25.438 3.518 -7.012 1 97.31 123 ARG B O 1
ATOM 2145 N N . THR B 1 124 ? 24.375 5.141 -5.887 1 98.19 124 THR B N 1
ATOM 2146 C CA . THR B 1 124 ? 25.125 4.898 -4.66 1 98.19 124 THR B CA 1
ATOM 2147 C C . THR B 1 124 ? 24.188 4.531 -3.516 1 98.19 124 THR B C 1
ATOM 2149 O O . THR B 1 124 ? 22.969 4.699 -3.627 1 98.19 124 THR B O 1
ATOM 2152 N N . ALA B 1 125 ? 24.766 3.988 -2.488 1 98.06 125 ALA B N 1
ATOM 2153 C CA . ALA B 1 125 ? 23.969 3.701 -1.289 1 98.06 125 ALA B CA 1
ATOM 2154 C C . ALA B 1 125 ? 23.312 4.965 -0.755 1 98.06 125 ALA B C 1
ATOM 2156 O O . ALA B 1 125 ? 22.156 4.922 -0.292 1 98.06 125 ALA B O 1
ATOM 2157 N N . GLU B 1 126 ? 24.016 6.062 -0.842 1 97.88 126 GLU B N 1
ATOM 2158 C CA . GLU B 1 126 ? 23.484 7.344 -0.378 1 97.88 126 GLU B CA 1
ATOM 2159 C C . GLU B 1 126 ? 22.297 7.777 -1.211 1 97.88 126 GLU B C 1
ATOM 2161 O O . GLU B 1 126 ? 21.312 8.312 -0.675 1 97.88 126 GLU B O 1
ATOM 2166 N N . ASP B 1 127 ? 22.391 7.52 -2.516 1 98.44 127 ASP B N 1
ATOM 2167 C CA . ASP B 1 127 ? 21.266 7.824 -3.391 1 98.44 127 ASP B CA 1
ATOM 2168 C C . ASP B 1 127 ? 20.016 7.055 -2.965 1 98.44 127 ASP B C 1
ATOM 2170 O O . ASP B 1 127 ? 18.922 7.625 -2.898 1 98.44 127 ASP B O 1
ATOM 2174 N N . TYR B 1 128 ? 20.188 5.785 -2.652 1 98.5 128 TYR B N 1
ATOM 2175 C CA . TYR B 1 128 ? 19.078 4.949 -2.227 1 98.5 128 TYR B CA 1
ATOM 2176 C C . TYR B 1 128 ? 18.516 5.426 -0.893 1 98.5 128 TYR B C 1
ATOM 2178 O O . TYR B 1 128 ? 17.297 5.547 -0.731 1 98.5 128 TYR B O 1
ATOM 2186 N N . GLN B 1 129 ? 19.328 5.707 0.003 1 97.75 129 GLN B N 1
ATOM 2187 C CA . GLN B 1 129 ? 18.906 6.164 1.319 1 97.75 129 GLN B CA 1
ATOM 2188 C C . GLN B 1 129 ? 18.109 7.465 1.217 1 97.75 129 GLN B C 1
ATOM 2190 O O . GLN B 1 129 ? 17.031 7.59 1.8 1 97.75 129 GLN B O 1
ATOM 2195 N N . HIS B 1 130 ? 18.656 8.383 0.485 1 97.75 130 HIS B N 1
ATOM 2196 C CA . HIS B 1 130 ? 17.984 9.672 0.317 1 97.75 130 HIS B CA 1
ATOM 2197 C C . HIS B 1 130 ? 16.641 9.508 -0.389 1 97.75 130 HIS B C 1
ATOM 2199 O O . HIS B 1 130 ? 15.648 10.109 0.016 1 97.75 130 HIS B O 1
ATOM 2205 N N . GLY B 1 131 ? 16.641 8.695 -1.454 1 98.56 131 GLY B N 1
ATOM 2206 C CA . GLY B 1 131 ? 15.414 8.453 -2.186 1 98.56 131 GLY B CA 1
ATOM 2207 C C . GLY B 1 131 ? 14.336 7.797 -1.338 1 98.56 131 GLY B C 1
ATOM 2208 O O . GLY B 1 131 ? 13.172 8.203 -1.387 1 98.56 131 GLY B O 1
ATOM 2209 N N . LEU B 1 132 ? 14.719 6.812 -0.558 1 98.69 132 LEU B N 1
ATOM 2210 C CA . LEU B 1 132 ? 13.766 6.137 0.308 1 98.69 132 LEU B CA 1
ATOM 2211 C C . LEU B 1 132 ? 13.273 7.066 1.41 1 98.69 132 LEU B C 1
ATOM 2213 O O . LEU B 1 132 ? 12.086 7.07 1.742 1 98.69 132 LEU B O 1
ATOM 2217 N N . ASP B 1 133 ? 14.164 7.832 1.962 1 97.81 133 ASP B N 1
ATOM 2218 C CA . ASP B 1 133 ? 13.773 8.812 2.969 1 97.81 133 ASP B CA 1
ATOM 2219 C C . ASP B 1 133 ? 12.742 9.789 2.412 1 97.81 133 ASP B C 1
ATOM 2221 O O . ASP B 1 133 ? 11.789 10.156 3.104 1 97.81 133 ASP B O 1
ATOM 2225 N N . ALA B 1 134 ? 12.977 10.203 1.18 1 98 134 ALA B N 1
ATOM 2226 C CA . ALA B 1 134 ? 12.055 11.133 0.534 1 98 134 ALA B CA 1
ATOM 2227 C C . ALA B 1 134 ? 10.688 10.492 0.318 1 98 134 ALA B C 1
ATOM 2229 O O . ALA B 1 134 ? 9.656 11.109 0.611 1 98 134 ALA B O 1
ATOM 2230 N N . LEU B 1 135 ? 10.695 9.258 -0.122 1 98.56 135 LEU B N 1
ATOM 2231 C CA . LEU B 1 135 ? 9.445 8.539 -0.362 1 98.56 135 LEU B CA 1
ATOM 2232 C C . LEU B 1 135 ? 8.695 8.305 0.944 1 98.56 135 LEU B C 1
ATOM 2234 O O . LEU B 1 135 ? 7.461 8.359 0.974 1 98.56 135 LEU B O 1
ATOM 2238 N N . LEU B 1 136 ? 9.391 8.094 1.995 1 98.5 136 LEU B N 1
ATOM 2239 C CA . LEU B 1 136 ? 8.805 7.738 3.281 1 98.5 136 LEU B CA 1
ATOM 2240 C C . LEU B 1 136 ? 8.422 8.984 4.074 1 98.5 136 LEU B C 1
ATOM 2242 O O . LEU B 1 136 ? 7.719 8.898 5.078 1 98.5 136 LEU B O 1
ATOM 2246 N N . GLY B 1 137 ? 8.836 10.117 3.662 1 97.94 137 GLY B N 1
ATOM 2247 C CA . GLY B 1 137 ? 8.586 11.344 4.41 1 97.94 137 GLY B CA 1
ATOM 2248 C C . GLY B 1 137 ? 9.305 11.383 5.746 1 97.94 137 GLY B C 1
ATOM 2249 O O . GLY B 1 137 ? 8.758 11.883 6.734 1 97.94 137 GLY B O 1
ATOM 2250 N N . THR B 1 138 ? 10.523 10.891 5.715 1 96.94 138 THR B N 1
ATOM 2251 C CA . THR B 1 138 ? 11.266 10.75 6.961 1 96.94 138 THR B CA 1
ATOM 2252 C C . THR B 1 138 ? 11.484 12.109 7.613 1 96.94 138 THR B C 1
ATOM 2254 O O . THR B 1 138 ? 11.25 12.273 8.812 1 96.94 138 THR B O 1
ATOM 2257 N N . SER B 1 139 ? 11.977 13.078 6.859 1 96.25 139 SER B N 1
ATOM 2258 C CA . SER B 1 139 ? 12.234 14.406 7.402 1 96.25 139 SER B CA 1
ATOM 2259 C C . SER B 1 139 ? 10.945 15.086 7.84 1 96.25 139 SER B C 1
ATOM 2261 O O . SER B 1 139 ? 10.93 15.82 8.828 1 96.25 139 SER B O 1
ATOM 2263 N N . VAL B 1 140 ? 9.844 14.875 7.102 1 97.06 140 VAL B N 1
ATOM 2264 C CA . VAL B 1 140 ? 8.531 15.414 7.434 1 97.06 140 VAL B CA 1
ATOM 2265 C C . VAL B 1 140 ? 8.07 14.867 8.781 1 97.06 140 VAL B C 1
ATOM 2267 O O . VAL B 1 140 ? 7.676 15.625 9.672 1 97.06 140 VAL B O 1
ATOM 2270 N N . ASP B 1 141 ? 8.18 13.586 8.977 1 95.38 141 ASP B N 1
ATOM 2271 C CA . ASP B 1 141 ? 7.773 12.945 10.219 1 95.38 141 ASP B CA 1
ATOM 2272 C C . ASP B 1 141 ? 8.594 13.453 11.398 1 95.38 141 ASP B C 1
ATOM 2274 O O . ASP B 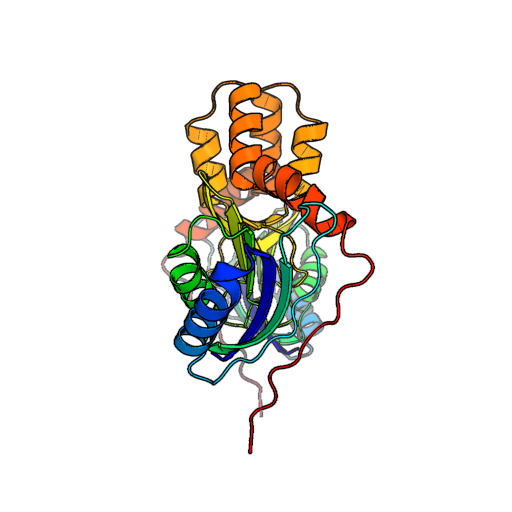1 141 ? 8.062 13.656 12.492 1 95.38 141 ASP B O 1
ATOM 2278 N N . ALA B 1 142 ? 9.867 13.578 11.156 1 94.81 142 ALA B N 1
ATOM 2279 C CA . ALA B 1 142 ? 10.742 14.07 12.219 1 94.81 142 ALA B CA 1
ATOM 2280 C C . ALA B 1 142 ? 10.297 15.445 12.703 1 94.81 142 ALA B C 1
ATOM 2282 O O . ALA B 1 142 ? 10.266 15.711 13.906 1 94.81 142 ALA B O 1
ATOM 2283 N N . GLU B 1 143 ? 9.961 16.312 11.805 1 94.38 143 GLU B N 1
ATOM 2284 C CA . GLU B 1 143 ? 9.516 17.656 12.156 1 94.38 143 GLU B CA 1
ATOM 2285 C C . GLU B 1 143 ? 8.148 17.641 12.828 1 94.38 143 GLU B C 1
ATOM 2287 O O . GLU B 1 143 ? 7.91 18.375 13.789 1 94.38 143 GLU B O 1
ATOM 2292 N N . LEU B 1 144 ? 7.281 16.781 12.359 1 95.75 144 LEU B N 1
ATOM 2293 C CA . LEU B 1 144 ? 5.938 16.672 12.914 1 95.75 144 LEU B CA 1
ATOM 2294 C C . LEU B 1 144 ? 5.973 16.094 14.32 1 95.75 144 LEU B C 1
ATOM 2296 O O . LEU B 1 144 ? 5.098 16.391 15.141 1 95.75 144 LEU B O 1
ATOM 2300 N N . GLU B 1 145 ? 6.883 15.227 14.555 1 94.25 145 GLU B N 1
ATOM 2301 C CA . GLU B 1 145 ? 6.984 14.531 15.836 1 94.25 145 GLU B CA 1
ATOM 2302 C C . GLU B 1 145 ? 7.059 15.531 17 1 94.25 145 GLU B C 1
ATOM 2304 O O . GLU B 1 145 ? 6.52 15.273 18.078 1 94.25 145 GLU B O 1
ATOM 2309 N N . ALA B 1 146 ? 7.695 16.641 16.844 1 91.62 146 ALA B N 1
ATOM 2310 C CA . ALA B 1 146 ? 7.793 17.672 17.875 1 91.62 146 ALA B CA 1
ATOM 2311 C C . ALA B 1 146 ? 6.41 18.172 18.281 1 91.62 146 ALA B C 1
ATOM 2313 O O . ALA B 1 146 ? 6.164 18.438 19.469 1 91.62 146 ALA B O 1
ATOM 2314 N N . PHE B 1 147 ? 5.52 18.25 17.344 1 93.81 147 PHE B N 1
ATOM 2315 C CA . PHE B 1 147 ? 4.172 18.75 17.594 1 93.81 147 PHE B CA 1
ATOM 2316 C C . PHE B 1 147 ? 3.297 17.672 18.203 1 93.81 147 PHE B C 1
ATOM 2318 O O . PHE B 1 147 ? 2.354 17.969 18.953 1 93.81 147 PHE B O 1
ATOM 2325 N N . ARG B 1 148 ? 3.553 16.406 17.859 1 90.81 148 ARG B N 1
ATOM 2326 C CA . ARG B 1 148 ? 2.74 15.297 18.328 1 90.81 148 ARG B CA 1
ATOM 2327 C C . ARG B 1 148 ? 3.002 15.016 19.812 1 90.81 148 ARG B C 1
ATOM 2329 O O . ARG B 1 148 ? 2.082 14.664 20.547 1 90.81 148 ARG B O 1
ATOM 2336 N N . GLU B 1 149 ? 4.188 14.93 20.297 1 80.31 149 GLU B N 1
ATOM 2337 C CA . GLU B 1 149 ? 4.609 14.656 21.672 1 80.31 149 GLU B CA 1
ATOM 2338 C C . GLU B 1 149 ? 4.113 15.727 22.625 1 80.31 149 GLU B C 1
ATOM 2340 O O . GLU B 1 149 ? 3.781 15.438 23.781 1 80.31 149 GLU B O 1
ATOM 2345 N N . GLY B 1 150 ? 4.105 16.875 22.281 1 63.75 150 GLY B N 1
ATOM 2346 C CA . GLY B 1 150 ? 3.627 17.953 23.141 1 63.75 150 GLY B CA 1
ATOM 2347 C C . GLY B 1 150 ? 2.139 17.859 23.438 1 63.75 150 GLY B C 1
ATOM 2348 O O . GLY B 1 150 ? 1.64 18.516 24.344 1 63.75 150 GLY B O 1
ATOM 2349 N N . GLY B 1 151 ? 1.222 17 22.672 1 59.03 151 GLY B N 1
ATOM 2350 C CA . GLY B 1 151 ? -0.231 16.969 22.734 1 59.03 151 GLY B CA 1
ATOM 2351 C C . GLY B 1 151 ? -0.762 16.016 23.781 1 59.03 151 GLY B C 1
ATOM 2352 O O . GLY B 1 151 ? -1.759 15.32 23.547 1 59.03 151 GLY B O 1
ATOM 2353 N N . ASP B 1 152 ? -0.179 15.469 24.719 1 53.06 152 ASP B N 1
ATOM 2354 C CA . ASP B 1 152 ? -0.747 14.508 25.656 1 53.06 152 ASP B CA 1
ATOM 2355 C C . ASP B 1 152 ? -2.135 14.945 26.109 1 53.06 152 ASP B C 1
ATOM 2357 O O . ASP B 1 152 ? -2.918 14.133 26.609 1 53.06 152 ASP B O 1
ATOM 2361 N N . GLY B 1 153 ? -2.6 16.156 25.75 1 45.62 153 GLY B N 1
ATOM 2362 C CA . GLY B 1 153 ? -3.865 16.516 26.375 1 45.62 153 GLY B CA 1
ATOM 2363 C C . GLY B 1 153 ? -4.91 16.984 25.375 1 45.62 153 GLY B C 1
ATOM 2364 O O . GLY B 1 153 ? -5.793 17.766 25.719 1 45.62 153 GLY B O 1
ATOM 2365 N N . ALA B 1 154 ? -4.852 16.688 24.078 1 51.12 154 ALA B N 1
ATOM 2366 C CA . ALA B 1 154 ? -5.793 17.438 23.25 1 51.12 154 ALA B CA 1
ATOM 2367 C C . ALA B 1 154 ? -7.129 16.719 23.141 1 51.12 154 ALA B C 1
ATOM 2369 O O . ALA B 1 154 ? -7.168 15.484 22.984 1 51.12 154 ALA B O 1
ATOM 2370 N N . ALA B 1 155 ? -8.289 17.391 23.297 1 47.5 155 ALA B N 1
ATOM 2371 C CA . ALA B 1 155 ? -9.695 17 23.188 1 47.5 155 ALA B CA 1
ATOM 2372 C C . ALA B 1 155 ? -10.078 16.734 21.734 1 47.5 155 ALA B C 1
ATOM 2374 O O . ALA B 1 155 ? -9.734 17.5 20.844 1 47.5 155 ALA B O 1
ATOM 2375 N N . VAL B 1 156 ? -10.477 15.5 21.25 1 48.56 156 VAL B N 1
ATOM 2376 C CA . VAL B 1 156 ? -11.008 15.141 19.938 1 48.56 156 VAL B CA 1
ATOM 2377 C C . VAL B 1 156 ? -12.391 15.758 19.75 1 48.56 156 VAL B C 1
ATOM 2379 O O . VAL B 1 156 ? -13.289 15.547 20.578 1 48.56 156 VAL B O 1
ATOM 2382 N N . THR B 1 157 ? -12.688 16.781 18.875 1 55.09 157 THR B N 1
ATOM 2383 C CA . THR B 1 157 ? -13.992 17.391 18.594 1 55.09 157 THR B CA 1
ATOM 2384 C C . THR B 1 157 ? -14.664 16.703 17.406 1 55.09 157 THR B C 1
ATOM 2386 O O . THR B 1 157 ? -14.016 16.391 16.406 1 55.09 157 THR B O 1
ATOM 2389 N N . TRP B 1 158 ? -15.945 16.141 17.625 1 51.44 158 TRP B N 1
ATOM 2390 C CA . TRP B 1 158 ? -16.75 15.523 16.578 1 51.44 158 TRP B CA 1
ATOM 2391 C C . TRP B 1 158 ? -17.688 16.547 15.945 1 51.44 158 TRP B C 1
ATOM 2393 O O . TRP B 1 158 ? -18.188 17.453 16.625 1 51.44 158 TRP B O 1
ATOM 2403 N N . ILE B 1 159 ? -17.719 16.547 14.609 1 52.81 159 ILE B N 1
ATOM 2404 C CA . ILE B 1 159 ? -18.656 17.391 13.891 1 52.81 159 ILE B CA 1
ATOM 2405 C C . ILE B 1 159 ? -20.094 16.938 14.18 1 52.81 159 ILE B C 1
ATOM 2407 O O . ILE B 1 159 ? -20.406 15.75 14.055 1 52.81 159 ILE B O 1
ATOM 2411 N N . HIS B 1 160 ? -20.797 17.672 14.961 1 46.38 160 HIS B N 1
ATOM 2412 C CA . HIS B 1 160 ? -22.234 17.438 15.109 1 46.38 160 HIS B CA 1
ATOM 2413 C C . HIS B 1 160 ? -23.016 18.141 14.008 1 46.38 160 HIS B C 1
ATOM 2415 O O . HIS B 1 160 ? -22.766 19.297 13.703 1 46.38 160 HIS B O 1
ATOM 2421 N N . ARG B 1 161 ? -23.609 17.312 13.117 1 44.22 161 ARG B N 1
ATOM 2422 C CA . ARG B 1 161 ? -24.625 17.844 12.227 1 44.22 161 ARG B CA 1
ATOM 2423 C C . ARG B 1 161 ? -25.734 18.547 13.016 1 44.22 161 ARG B C 1
ATOM 2425 O O . ARG B 1 161 ? -26.328 17.953 13.914 1 44.22 161 ARG B O 1
ATOM 2432 N N . ALA B 1 162 ? -25.656 19.812 13.07 1 38.47 162 ALA B N 1
ATOM 2433 C CA . ALA B 1 162 ? -26.875 20.438 13.57 1 38.47 162 ALA B CA 1
ATOM 2434 C C . ALA B 1 162 ? -28.094 19.984 12.766 1 38.47 162 ALA B C 1
ATOM 2436 O O . ALA B 1 162 ? -28.094 20.062 11.539 1 38.47 162 ALA B O 1
ATOM 2437 N N . GLY B 1 163 ? -28.812 19 13.328 1 32.91 163 GLY B N 1
ATOM 2438 C CA . GLY B 1 163 ? -30.188 18.781 12.891 1 32.91 163 GLY B CA 1
ATOM 2439 C C . GLY B 1 163 ? -31 20.062 12.844 1 32.91 163 GLY B C 1
ATOM 2440 O O . GLY B 1 163 ? -30.719 21 13.578 1 32.91 163 GLY B O 1
#

Secondary structure (DSSP, 8-state):
-EEEEEEEEEEE-GGGHHHHHHHHHHHHTS------EE-TTSTT-EEEEEEEEEETTHHHHHHHHHTTSTT-EEEEEE---SSS-EEEEEEETTTEEEEEEE-TTS-EEEEHHHHHHHHHH--SHHHHHHHHHHHHTHHHHHHHHHHHHTTTT---B------/-EEEEEEEEEEE-GGGHHHHHHHHHHHHTS------EE-TTSTT-EEEEEEEEEETTHHHHHHHHHTTSTT-EEEEEE---SSS-EEEEEEETTTEEEEEEE-TTS-EEEEHHHHHHHHHH--SHHHHHHHHHHHHTHHHHHHHHHHHHTTTT---B------

Radius of gyration: 24.14 Å; Cα contacts (8 Å, |Δi|>4): 640; chains: 2; bounding box: 56×71×52 Å

Organism: NCBI:txid1891644

Solvent-accessible surface area (backbone atoms only — not comparable to full-atom values): 17449 Å² total; per-residue (Å²): 104,73,36,38,35,40,39,36,36,51,32,31,53,68,87,43,49,66,56,50,34,48,29,47,15,63,52,66,73,42,88,56,84,76,70,74,41,80,22,69,66,40,82,83,21,24,22,40,39,38,56,50,73,42,50,70,64,43,43,58,44,36,50,60,43,46,58,78,44,56,77,37,27,35,38,31,31,31,49,32,34,56,80,38,68,13,36,40,37,36,34,44,59,96,70,53,76,48,75,39,40,22,46,66,88,63,47,48,36,45,44,50,68,61,53,51,50,45,62,72,69,42,80,41,39,65,44,46,51,52,52,51,36,60,70,67,38,46,69,58,48,60,62,48,45,54,46,59,68,50,44,88,73,71,71,80,43,74,77,66,78,80,124,104,73,34,36,36,39,38,36,36,50,32,31,54,68,87,45,49,64,54,50,35,49,28,46,16,62,52,67,72,42,87,57,85,78,71,72,43,79,20,70,66,41,83,82,21,25,22,39,41,38,54,50,72,42,52,69,64,42,42,58,42,36,50,61,43,48,57,76,45,56,77,37,27,34,38,31,32,31,49,32,33,55,81,39,67,12,35,41,36,36,35,44,60,95,69,53,76,46,73,40,40,22,45,66,87,63,48,46,35,45,46,50,67,61,52,50,52,46,61,72,70,42,79,39,40,65,44,47,50,52,51,50,38,60,69,68,37,48,70,59,48,60,62,48,46,54,47,58,70,49,45,87,74,72,73,81,44,74,77,67,77,81,124

pLDDT: mean 92.48, std 13.74, range [32.41, 98.88]

Foldseek 3Di:
DKWKKKKKFLWDAPVCVVQLQVLLCVLQVHRDDWDWDAQPLDGRTIIGMEMHMDDPCSQVSSLVSNVVPLCIWMKMWIADDPVGFIKIWTHHRPPGIDIFTAHNVGAGDDDPVLVVVQVVPDDDPVSNVVSVCSRRVVVVCVVCVSSVVSPPDHDYDYDDDPD/DKWKKKKKFLWDAPVCVVQLQVLLCVLQVHRDDWDWDAQPLDGRTIITMEMHMDDPCSQVSSLVSNVVPLCIWMKMWIADDPPGFIKIWTHHRPPGIDIFTAHNVGAGDDDPVLVVVQVVPDDDPVSNVVSVCSRRVVVVCVVCVSSVVSPPDHDYDYDDDPD

Nearest PDB structures (foldseek):
  3lf0-assembly1_A  TM=6.108E-01  e=2.742E-01  Mycobacterium tuberculosis
  5it4-assembly1_A-2  TM=5.343E-01  e=1.259E-01  Mycobacterium avium 104
  1phz-assembly1_A  TM=6.133E-01  e=8.058E-01  Rattus norvegicus
  2wny-assembly2_B  TM=4.148E-01  e=1.225E+00  Methanothermobacter thermautotrophicus
  3hxr-assembly1_A  TM=2.394E-01  e=2.834E+00  Saccharomyces cerevisiae